Protein AF-A0A925NQH6-F1 (afdb_monomer_lite)

Secondary structure (DSSP, 8-state):
-HHHHHHT-HHHHHHHHHH-------SSPPPEEEEE-STT-EEEEEPPPP-EEEEE-TTS-EEEEEES---HHHHHHHHHHHHHHHHHGGGSS-HHHHHHHHHHHHHHHHHHHSSPPEE---TTTTT--S---HHHHEE---STT-TT-S--TT--SS--TT-HHHHHT-HHHHHHHHHIIIIIHHHHHHHHHH-TT--HHHHHHHIIIIISS--TT-TTTT-HHHHHTT-TTGGGS-GGGS-S-------

Sequence (251 aa):
MARTVLFSDEAVAKAINEKFEPVWVSVRPVPTVTIDFGNGKKITRTLHGNVASYVLNADGSIIDILPGLYEPQQYISRLDQLWWVHHYKPMTRDPVAFLADYHQKQMVAIKTSGTSLEVRPNADLTKALIEINTKSILKASSAISKVTKARMEGSLEHPDFNEPKALASWRRVHEDTDINENQRRAQVHEMLAVRPNAHPEDVTKKLYREVLHADIDDPYMGLGPTLFDDYPFREDVPAELRTSHAVSNSH

Radius of gyration: 21.24 Å; chains: 1; bounding box: 49×48×64 Å

pLDDT: mean 79.95, std 18.16, range [34.09, 98.19]

Structure (mmCIF, N/CA/C/O backbone):
data_AF-A0A925NQH6-F1
#
_entry.id   AF-A0A925NQH6-F1
#
loop_
_atom_site.group_PDB
_atom_site.id
_atom_site.type_symbol
_atom_site.label_atom_id
_atom_site.label_alt_id
_atom_site.label_comp_id
_atom_site.label_asym_id
_atom_site.label_entity_id
_atom_site.label_seq_id
_atom_site.pdbx_PDB_ins_code
_atom_site.Cartn_x
_atom_site.Cartn_y
_atom_site.Cartn_z
_atom_site.occupancy
_atom_site.B_iso_or_equiv
_atom_site.auth_seq_id
_atom_site.auth_comp_id
_atom_site.auth_asym_id
_atom_site.auth_atom_id
_atom_site.pdbx_PDB_model_num
ATOM 1 N N . MET A 1 1 ? -13.125 6.132 10.908 1.00 46.78 1 MET A N 1
ATOM 2 C CA . MET A 1 1 ? -12.978 7.588 10.718 1.00 46.78 1 MET A CA 1
ATOM 3 C C . MET A 1 1 ? -11.720 7.969 9.942 1.00 46.78 1 MET A C 1
ATOM 5 O O . MET A 1 1 ? -11.857 8.725 9.004 1.00 46.78 1 MET A O 1
ATOM 9 N N . ALA A 1 2 ? -10.529 7.414 10.195 1.00 47.59 2 ALA A N 1
ATOM 10 C CA . ALA A 1 2 ? -9.320 7.836 9.462 1.00 47.59 2 ALA A CA 1
ATOM 11 C C . ALA A 1 2 ? -9.296 7.501 7.940 1.00 47.59 2 ALA A C 1
ATOM 13 O O . ALA A 1 2 ? -8.779 8.284 7.153 1.00 47.59 2 ALA A O 1
ATOM 14 N N . ARG A 1 3 ? -9.980 6.432 7.485 1.00 55.41 3 ARG A N 1
ATOM 15 C CA . ARG A 1 3 ? -10.290 6.209 6.047 1.00 55.41 3 ARG A CA 1
ATOM 16 C C . ARG A 1 3 ? -11.099 7.365 5.441 1.00 55.41 3 ARG A C 1
ATOM 18 O O . ARG A 1 3 ? -10.842 7.781 4.322 1.00 55.41 3 ARG A O 1
ATOM 25 N N . THR A 1 4 ? -12.051 7.901 6.202 1.00 55.53 4 THR A N 1
ATOM 26 C CA . THR A 1 4 ? -12.856 9.062 5.807 1.00 55.53 4 THR A CA 1
ATOM 27 C C . THR A 1 4 ? -11.992 10.313 5.680 1.00 55.53 4 THR A C 1
ATOM 29 O O . THR A 1 4 ? -12.363 11.209 4.954 1.00 55.53 4 THR A O 1
ATOM 32 N N . VAL A 1 5 ? -10.834 10.393 6.331 1.00 64.38 5 VAL A N 1
ATOM 33 C CA . VAL A 1 5 ? -9.990 11.596 6.306 1.00 64.38 5 VAL A CA 1
ATOM 34 C C . VAL A 1 5 ? -9.172 11.643 5.030 1.00 64.38 5 VAL A C 1
ATOM 36 O O . VAL A 1 5 ? -9.285 12.602 4.279 1.00 64.38 5 VAL A O 1
ATOM 39 N N . LEU A 1 6 ? -8.420 10.574 4.744 1.00 78.81 6 LEU A N 1
ATOM 40 C CA . LEU A 1 6 ? -7.597 10.511 3.538 1.00 78.81 6 LEU A CA 1
ATOM 41 C C . LEU A 1 6 ? -8.454 10.579 2.268 1.00 78.81 6 LEU A C 1
ATOM 43 O O . LEU A 1 6 ? -8.162 11.356 1.369 1.00 78.81 6 LEU A O 1
ATOM 47 N N . PHE A 1 7 ? -9.529 9.789 2.199 1.00 80.06 7 PHE A N 1
ATOM 48 C CA . PHE A 1 7 ? -10.348 9.706 0.986 1.00 80.06 7 PHE A CA 1
ATOM 49 C C . PHE A 1 7 ? -11.421 10.801 0.872 1.00 80.06 7 PHE A C 1
ATOM 51 O O . PHE A 1 7 ? -12.044 10.895 -0.181 1.00 80.06 7 PHE A O 1
ATOM 58 N N . SER A 1 8 ? -11.633 11.629 1.907 1.00 79.62 8 SER A N 1
ATOM 59 C CA . SER A 1 8 ? -12.456 12.851 1.779 1.00 79.62 8 SER A CA 1
ATOM 60 C C . SER A 1 8 ? -11.620 14.115 1.576 1.00 79.62 8 SER A C 1
ATOM 62 O O . SER A 1 8 ? -12.190 15.200 1.488 1.00 79.62 8 SER A O 1
ATOM 64 N N . ASP A 1 9 ? -10.290 14.008 1.513 1.00 86.12 9 ASP A N 1
ATOM 65 C CA . ASP A 1 9 ? -9.444 15.124 1.103 1.00 86.12 9 ASP A CA 1
ATOM 66 C C . ASP A 1 9 ? -9.683 15.426 -0.387 1.00 86.12 9 ASP A C 1
ATOM 68 O O . ASP A 1 9 ? -9.571 14.546 -1.244 1.00 86.12 9 ASP A O 1
ATOM 72 N N . GLU A 1 10 ? -10.037 16.674 -0.702 1.00 88.31 10 GLU A N 1
ATOM 73 C CA . GLU A 1 10 ? -10.387 17.088 -2.066 1.00 88.31 10 GLU A CA 1
ATOM 74 C C . GLU A 1 10 ? -9.222 16.926 -3.049 1.00 88.31 10 GLU A C 1
ATOM 76 O O . GLU A 1 10 ? -9.444 16.576 -4.210 1.00 88.31 10 GLU A O 1
ATOM 81 N N . ALA A 1 11 ? -7.980 17.150 -2.607 1.00 89.88 11 ALA A N 1
ATOM 82 C CA . ALA A 1 11 ? -6.809 16.993 -3.460 1.00 89.88 11 ALA A CA 1
ATOM 83 C C . ALA A 1 11 ? -6.541 15.512 -3.749 1.00 89.88 11 ALA A C 1
ATOM 85 O O . ALA A 1 11 ? -6.225 15.162 -4.887 1.00 89.88 11 ALA A O 1
ATOM 86 N N . VAL A 1 12 ? -6.729 14.639 -2.755 1.00 91.44 12 VAL A N 1
ATOM 87 C CA . VAL A 1 12 ? -6.628 13.182 -2.935 1.00 91.44 12 VAL A CA 1
ATOM 88 C C . VAL A 1 12 ? -7.719 12.682 -3.874 1.00 91.44 12 VAL A C 1
ATOM 90 O O . VAL A 1 12 ? -7.418 11.981 -4.838 1.00 91.44 12 VAL A O 1
ATOM 93 N N . ALA A 1 13 ? -8.974 13.073 -3.641 1.00 91.12 13 ALA A N 1
ATOM 94 C CA . ALA A 1 13 ? -10.096 12.685 -4.489 1.00 91.12 13 ALA A CA 1
ATOM 95 C C . ALA A 1 13 ? -9.888 13.147 -5.938 1.00 91.12 13 ALA A C 1
ATOM 97 O O . ALA A 1 13 ? -10.085 12.369 -6.871 1.00 91.12 13 ALA A O 1
ATOM 98 N N . LYS A 1 14 ? -9.429 14.389 -6.138 1.00 93.19 14 LYS A N 1
ATOM 99 C CA . LYS A 1 14 ? -9.085 14.916 -7.461 1.00 93.19 14 LYS A CA 1
ATOM 100 C C . LYS A 1 14 ? -7.974 14.098 -8.126 1.00 93.19 14 LYS A C 1
ATOM 102 O O . LYS A 1 14 ? -8.157 13.661 -9.256 1.00 93.19 14 LYS A O 1
ATOM 107 N N . ALA A 1 15 ? -6.866 13.847 -7.427 1.00 93.31 15 ALA A N 1
ATOM 108 C CA . ALA A 1 15 ? -5.736 13.092 -7.972 1.00 93.31 15 ALA A CA 1
ATOM 109 C C . ALA A 1 15 ? -6.122 11.656 -8.371 1.00 93.31 15 ALA A C 1
ATOM 111 O O . ALA A 1 15 ? -5.682 11.167 -9.411 1.00 93.31 15 ALA A O 1
ATOM 112 N N . ILE A 1 16 ? -6.966 10.996 -7.570 1.00 94.31 16 ILE A N 1
ATOM 113 C CA . ILE A 1 16 ? -7.512 9.674 -7.893 1.00 94.31 16 ILE A CA 1
ATOM 114 C C . ILE A 1 16 ? -8.381 9.759 -9.152 1.00 94.31 16 ILE A C 1
ATOM 116 O O . ILE A 1 16 ? -8.108 9.051 -10.113 1.00 94.31 16 ILE A O 1
ATOM 120 N N . ASN A 1 17 ? -9.377 10.651 -9.177 1.00 93.50 17 ASN A N 1
ATOM 121 C CA . ASN A 1 17 ? -10.337 10.753 -10.282 1.00 93.50 17 ASN A CA 1
ATOM 122 C C . ASN A 1 17 ? -9.700 11.160 -11.622 1.00 93.50 17 ASN A C 1
ATOM 124 O O . ASN A 1 17 ? -10.249 10.856 -12.676 1.00 93.50 17 ASN A O 1
ATOM 128 N N . GLU A 1 18 ? -8.561 11.855 -11.605 1.00 95.12 18 GLU A N 1
ATOM 129 C CA . GLU A 1 18 ? -7.845 12.245 -12.825 1.00 95.12 18 GLU A CA 1
ATOM 130 C C . GLU A 1 18 ? -7.064 11.091 -13.474 1.00 95.12 18 GLU A C 1
ATOM 132 O O . GLU A 1 18 ? -6.795 11.143 -14.675 1.00 95.12 18 GLU A O 1
ATOM 137 N N . LYS A 1 19 ? -6.648 10.079 -12.700 1.00 94.06 19 LYS A N 1
ATOM 138 C CA . LYS A 1 19 ? -5.633 9.096 -13.132 1.00 94.06 19 LYS A CA 1
ATOM 139 C C . LYS A 1 19 ? -6.018 7.635 -12.916 1.00 94.06 19 LYS A C 1
ATOM 141 O O . LYS A 1 19 ? -5.348 6.761 -13.465 1.00 94.06 19 LYS A O 1
ATOM 146 N N . PHE A 1 20 ? -7.039 7.366 -12.109 1.00 95.81 20 PHE A N 1
ATOM 147 C CA . PHE A 1 20 ? -7.400 6.030 -11.648 1.00 95.81 20 PHE A CA 1
ATOM 148 C C . PHE A 1 20 ? -8.916 5.832 -11.649 1.00 95.81 20 PHE A C 1
ATOM 150 O O . PHE A 1 20 ? -9.688 6.780 -11.516 1.00 95.81 20 PHE A O 1
ATOM 157 N N . GLU A 1 21 ? -9.332 4.570 -11.720 1.00 94.88 21 GLU A N 1
ATOM 158 C CA . GLU A 1 21 ? -10.716 4.150 -11.503 1.00 94.88 21 GLU A CA 1
ATOM 159 C C . GLU A 1 21 ? -10.853 3.612 -10.068 1.00 94.88 21 GLU A C 1
ATOM 161 O O . GLU A 1 21 ? -10.411 2.495 -9.782 1.00 94.88 21 GLU A O 1
ATOM 166 N N . PRO A 1 22 ? -11.394 4.396 -9.116 1.00 92.88 22 PRO A N 1
ATOM 167 C CA . PRO A 1 22 ? -11.458 3.971 -7.725 1.00 92.88 22 PRO A CA 1
ATOM 168 C C . PRO A 1 22 ? -12.505 2.876 -7.513 1.00 92.88 22 PRO A C 1
ATOM 170 O O . PRO A 1 22 ? -13.679 3.038 -7.843 1.00 92.88 22 PRO A O 1
ATOM 173 N N . VAL A 1 23 ? -12.093 1.791 -6.857 1.00 91.94 23 VAL A N 1
ATOM 174 C CA . VAL A 1 23 ? -12.977 0.704 -6.420 1.00 91.94 23 VAL A CA 1
ATOM 175 C C . VAL A 1 23 ? -12.748 0.430 -4.940 1.00 91.94 23 VAL A C 1
ATOM 177 O O . VAL A 1 23 ? -11.614 0.396 -4.461 1.00 91.94 23 VAL A O 1
ATOM 180 N N . TRP A 1 24 ? -13.838 0.216 -4.206 1.00 89.69 24 TRP A N 1
ATOM 181 C CA . TRP A 1 24 ? -13.789 -0.142 -2.795 1.00 89.69 24 TRP A CA 1
ATOM 182 C C . TRP A 1 24 ? -14.199 -1.592 -2.574 1.00 89.69 24 TRP A C 1
ATOM 184 O O . TRP A 1 24 ? -15.268 -2.015 -3.010 1.00 89.69 24 TRP A O 1
ATOM 194 N N . VAL A 1 25 ? -13.380 -2.332 -1.825 1.00 90.25 25 VAL A N 1
ATOM 195 C CA . VAL A 1 25 ? -13.650 -3.725 -1.457 1.00 90.25 25 VAL A CA 1
ATOM 196 C C . VAL A 1 25 ? -13.469 -3.905 0.048 1.00 90.25 25 VAL A C 1
ATOM 198 O O . VAL A 1 25 ? -12.455 -3.506 0.623 1.00 90.25 25 VAL A O 1
ATOM 201 N N . SER A 1 26 ? -14.454 -4.526 0.702 1.00 89.06 26 SER A N 1
ATOM 202 C CA . SER A 1 26 ? -14.315 -4.983 2.088 1.00 89.06 26 SER A CA 1
ATOM 203 C C . SER A 1 26 ? -13.818 -6.424 2.096 1.00 89.06 26 SER A C 1
ATOM 205 O O . SER A 1 26 ? -14.509 -7.312 1.612 1.00 89.06 26 SER A O 1
ATOM 207 N N . VAL A 1 27 ? -12.636 -6.664 2.667 1.00 88.56 27 VAL A N 1
ATOM 208 C CA . VAL A 1 27 ? -12.011 -8.004 2.707 1.00 88.56 27 VAL A CA 1
ATOM 209 C C . VAL A 1 27 ? -12.519 -8.888 3.853 1.00 88.56 27 VAL A C 1
ATOM 211 O O . VAL A 1 27 ? -12.283 -10.089 3.861 1.00 88.56 27 VAL A O 1
ATOM 214 N N . ARG A 1 28 ? -13.228 -8.299 4.823 1.00 84.62 28 ARG A N 1
ATOM 215 C CA . ARG A 1 28 ? -13.970 -8.983 5.893 1.00 84.62 28 ARG A CA 1
ATOM 216 C C . ARG A 1 28 ? -15.106 -8.090 6.408 1.00 84.62 28 ARG A C 1
ATOM 218 O O . ARG A 1 28 ? -15.064 -6.878 6.165 1.00 84.62 28 ARG A O 1
ATOM 225 N N . PRO A 1 29 ? -16.102 -8.634 7.128 1.00 82.75 29 PRO A N 1
ATOM 226 C CA . PRO A 1 29 ? -17.063 -7.826 7.871 1.00 82.75 29 PRO A CA 1
ATOM 227 C C . PRO A 1 29 ? -16.363 -6.910 8.881 1.00 82.75 29 PRO A C 1
ATOM 229 O O . PRO A 1 29 ? -15.375 -7.301 9.514 1.00 82.75 29 PRO A O 1
ATOM 232 N N . VAL A 1 30 ? -16.873 -5.685 9.034 1.00 78.38 30 VAL A N 1
ATOM 233 C CA . VAL A 1 30 ? -16.314 -4.714 9.981 1.00 78.38 30 VAL A CA 1
ATOM 234 C C . VAL A 1 30 ? -16.622 -5.176 11.406 1.00 78.38 30 VAL A C 1
ATOM 236 O O . VAL A 1 30 ? -17.792 -5.357 11.743 1.00 78.38 30 VAL A O 1
ATOM 239 N N . PRO A 1 31 ? -15.604 -5.350 12.257 1.00 75.81 31 PRO A N 1
ATOM 240 C CA . PRO A 1 31 ? -15.825 -5.804 13.614 1.00 75.81 31 PRO A CA 1
ATOM 241 C C . PRO A 1 31 ? -16.482 -4.724 14.473 1.00 75.81 31 PRO A C 1
ATOM 243 O O . PRO A 1 31 ? -16.132 -3.542 14.409 1.00 75.81 31 PRO A O 1
ATOM 246 N N . THR A 1 32 ? -17.419 -5.147 15.315 1.00 82.00 32 THR A N 1
ATOM 247 C CA . THR A 1 32 ? -18.141 -4.290 16.257 1.00 82.00 32 THR A CA 1
ATOM 248 C C . THR A 1 32 ? -17.826 -4.703 17.686 1.00 82.00 32 THR A C 1
ATOM 250 O O . THR A 1 32 ? -18.042 -5.853 18.057 1.00 82.00 32 THR A O 1
ATOM 253 N N . VAL A 1 33 ? -17.366 -3.758 18.500 1.00 80.88 33 VAL A N 1
ATOM 254 C CA . VAL A 1 33 ? -17.232 -3.920 19.947 1.00 80.88 33 VAL A CA 1
ATOM 255 C C . VAL A 1 33 ? -18.458 -3.332 20.618 1.00 80.88 33 VAL A C 1
ATOM 257 O O . VAL A 1 33 ? -18.815 -2.175 20.389 1.00 80.88 33 VAL A O 1
ATOM 260 N N . THR A 1 34 ? -19.085 -4.141 21.464 1.00 86.06 34 THR A N 1
ATOM 261 C CA . THR A 1 34 ? -20.163 -3.705 22.345 1.00 86.06 34 THR A CA 1
ATOM 262 C C . THR A 1 34 ? -19.693 -3.834 23.783 1.00 86.06 34 THR A C 1
ATOM 264 O O . THR A 1 34 ? -19.337 -4.925 24.214 1.00 86.06 34 THR A O 1
ATOM 267 N N . ILE A 1 35 ? -19.705 -2.726 24.519 1.00 86.69 35 ILE A N 1
ATOM 268 C CA . ILE A 1 35 ? -19.505 -2.712 25.967 1.00 86.69 35 ILE A CA 1
ATOM 269 C C . ILE A 1 35 ? -20.889 -2.603 26.605 1.00 86.69 35 ILE A C 1
ATOM 271 O O . ILE A 1 35 ? -21.600 -1.620 26.382 1.00 86.69 35 ILE A O 1
ATOM 275 N N . ASP A 1 36 ? -21.277 -3.623 27.366 1.00 90.12 36 ASP A N 1
ATOM 276 C CA . ASP A 1 36 ? -22.494 -3.628 28.178 1.00 90.12 36 ASP A CA 1
ATOM 277 C C . ASP A 1 36 ? -22.136 -3.238 29.618 1.00 90.12 36 ASP A C 1
ATOM 279 O O . ASP A 1 36 ? -21.323 -3.897 30.262 1.00 90.12 36 ASP A O 1
ATOM 283 N N . PHE A 1 37 ? -22.721 -2.148 30.112 1.00 90.56 37 PHE A N 1
ATOM 284 C CA . PHE A 1 37 ? -22.518 -1.650 31.476 1.00 90.56 37 PHE A CA 1
ATOM 285 C C . PHE A 1 37 ? -23.560 -2.206 32.463 1.00 90.56 37 PHE A C 1
ATOM 287 O O . PHE A 1 37 ? -23.610 -1.776 33.617 1.00 90.56 37 PHE A O 1
ATOM 294 N N . GLY A 1 38 ? -24.429 -3.117 32.016 1.00 86.25 38 GLY A N 1
ATOM 295 C CA . GLY A 1 38 ? -25.610 -3.551 32.749 1.00 86.25 38 GLY A CA 1
ATOM 296 C C . GLY A 1 38 ? -26.749 -2.527 32.685 1.00 86.25 38 GLY A C 1
ATOM 297 O O . GLY A 1 38 ? -26.624 -1.430 32.133 1.00 86.25 38 GLY A O 1
ATOM 298 N N . ASN A 1 39 ? -27.907 -2.886 33.250 1.00 87.38 39 ASN A N 1
ATOM 299 C CA . ASN A 1 39 ? -29.092 -2.015 33.337 1.00 87.38 39 ASN A CA 1
ATOM 300 C C . ASN A 1 39 ? -29.566 -1.448 31.980 1.00 87.38 39 ASN A C 1
ATOM 302 O O . ASN A 1 39 ? -30.060 -0.324 31.903 1.00 87.38 39 ASN A O 1
ATOM 306 N N . GLY A 1 40 ? -29.370 -2.203 30.894 1.00 90.75 40 GLY A N 1
ATOM 307 C CA . GLY A 1 40 ? -29.743 -1.797 29.536 1.00 90.75 40 GLY A CA 1
ATOM 308 C C . GLY A 1 40 ? -28.818 -0.758 28.888 1.00 90.75 40 GLY A C 1
ATOM 309 O O . GLY A 1 40 ? -29.081 -0.345 27.760 1.00 90.75 40 GLY A O 1
ATOM 310 N N . LYS A 1 41 ? -27.730 -0.338 29.550 1.00 88.00 41 LYS A N 1
ATOM 311 C CA . LYS A 1 41 ? -26.766 0.619 28.992 1.00 88.00 41 LYS A CA 1
ATOM 312 C C . LYS A 1 41 ? -25.706 -0.106 28.174 1.00 88.00 41 LYS A C 1
ATOM 314 O O . LYS A 1 41 ? -24.840 -0.779 28.722 1.00 88.00 41 LYS A O 1
ATOM 319 N N . LYS A 1 42 ? -25.736 0.094 26.858 1.00 93.19 42 LYS A N 1
ATOM 320 C CA . LYS A 1 42 ? -24.764 -0.473 25.918 1.00 93.19 42 LYS A CA 1
ATOM 321 C C . LYS A 1 42 ? -24.111 0.625 25.094 1.00 93.19 42 LYS A C 1
ATOM 323 O O . LYS A 1 42 ? -24.789 1.531 24.618 1.00 93.19 42 LYS A O 1
ATOM 328 N N . ILE A 1 43 ? -22.804 0.512 24.882 1.00 87.69 43 ILE A N 1
ATOM 329 C CA . ILE A 1 43 ? -22.066 1.312 23.902 1.00 87.69 43 ILE A CA 1
ATOM 330 C C . ILE A 1 43 ? -21.588 0.370 22.812 1.00 87.69 43 ILE A C 1
ATOM 332 O O . ILE A 1 43 ? -20.848 -0.566 23.088 1.00 87.69 43 ILE A O 1
ATOM 336 N N . THR A 1 44 ? -21.997 0.628 21.572 1.00 83.81 44 THR A N 1
ATOM 337 C CA . THR A 1 44 ? -21.538 -0.123 20.397 1.00 83.81 44 THR A CA 1
ATOM 338 C C . THR A 1 44 ? -20.667 0.776 19.531 1.00 83.81 44 THR A C 1
ATOM 340 O O . THR A 1 44 ? -21.061 1.894 19.192 1.00 83.81 44 THR A O 1
ATOM 343 N N . ARG A 1 45 ? -19.474 0.304 19.169 1.00 74.06 45 ARG A N 1
ATOM 344 C CA . ARG A 1 45 ? -18.547 0.990 18.262 1.00 74.06 45 ARG A CA 1
ATOM 345 C C . ARG A 1 45 ? -17.915 -0.004 17.298 1.00 74.06 45 ARG A C 1
ATOM 347 O O . ARG A 1 45 ? -17.609 -1.131 17.662 1.00 74.06 45 ARG A O 1
ATOM 354 N N . THR A 1 46 ? -17.680 0.422 16.065 1.00 73.12 46 THR A N 1
ATOM 355 C CA . THR A 1 46 ? -16.862 -0.337 15.114 1.00 73.12 46 THR A CA 1
ATOM 356 C C . THR A 1 46 ? -15.390 -0.208 15.484 1.00 73.12 46 THR A C 1
ATOM 358 O O . THR A 1 46 ? -14.921 0.907 15.733 1.00 73.12 46 THR A O 1
ATOM 361 N N . LEU A 1 47 ? -14.650 -1.313 15.460 1.00 69.62 47 LEU A N 1
ATOM 362 C CA . LEU A 1 47 ? -13.195 -1.255 15.505 1.00 69.62 47 LEU A CA 1
ATOM 363 C C . LEU A 1 47 ? -12.671 -0.722 14.171 1.00 69.62 47 LEU A C 1
ATOM 365 O O . LEU A 1 47 ? -13.178 -1.048 13.096 1.00 69.62 47 LEU A O 1
ATOM 369 N N . HIS A 1 48 ? -11.679 0.159 14.247 1.00 63.38 48 HIS A N 1
ATOM 370 C CA . HIS A 1 48 ? -11.065 0.740 13.063 1.00 63.38 48 HIS A CA 1
ATOM 371 C C . HIS A 1 48 ? -10.283 -0.338 12.306 1.00 63.38 48 HIS A C 1
ATOM 373 O O . HIS A 1 48 ? -9.467 -1.035 12.895 1.00 63.38 48 HIS A O 1
ATOM 379 N N . GLY A 1 49 ? -10.550 -0.475 11.005 1.00 66.31 49 GLY A N 1
ATOM 380 C CA . GLY A 1 49 ? -9.878 -1.449 10.147 1.00 66.31 49 GLY A CA 1
ATOM 381 C C . GLY A 1 49 ? -8.693 -0.853 9.388 1.00 66.31 49 GLY A C 1
ATOM 382 O O . GLY A 1 49 ? -8.772 0.273 8.890 1.00 66.31 49 GLY A O 1
ATOM 383 N N . ASN A 1 50 ? -7.635 -1.647 9.231 1.00 81.69 50 ASN A N 1
ATOM 384 C CA . ASN A 1 50 ? -6.501 -1.335 8.360 1.00 81.69 50 ASN A CA 1
ATOM 385 C C . ASN A 1 50 ? -6.932 -1.281 6.897 1.00 81.69 50 ASN A C 1
ATOM 387 O O . ASN A 1 50 ? -7.795 -2.048 6.468 1.00 81.69 50 ASN A O 1
ATOM 391 N N . VAL A 1 51 ? -6.347 -0.377 6.120 1.00 89.31 51 VAL A N 1
ATOM 392 C CA . VAL A 1 51 ? -6.574 -0.255 4.675 1.00 89.31 51 VAL A CA 1
ATOM 393 C C . VAL A 1 51 ? -5.297 -0.603 3.921 1.00 89.31 51 VAL A C 1
ATOM 395 O O . VAL A 1 51 ? -4.204 -0.476 4.463 1.00 89.31 51 VAL A O 1
ATOM 398 N N . ALA A 1 52 ? -5.450 -1.059 2.688 1.00 94.06 52 ALA A N 1
ATOM 399 C CA . ALA A 1 52 ? -4.377 -1.131 1.715 1.00 94.06 52 ALA A CA 1
ATOM 400 C C . ALA A 1 52 ? -4.942 -0.671 0.374 1.00 94.06 52 ALA A C 1
ATOM 402 O O . ALA A 1 52 ? -5.996 -1.157 -0.043 1.00 94.06 52 ALA A O 1
ATOM 403 N N . SER A 1 53 ? -4.258 0.260 -0.281 1.00 95.81 53 SER A N 1
ATOM 404 C CA . SER A 1 53 ? -4.614 0.695 -1.629 1.00 95.81 53 SER A CA 1
ATOM 405 C C . SER A 1 53 ? -3.805 -0.108 -2.633 1.00 95.81 53 SER A C 1
ATOM 407 O O . SER A 1 53 ? -2.578 -0.024 -2.660 1.00 95.81 53 SER A O 1
ATOM 409 N N . TYR A 1 54 ? -4.495 -0.893 -3.451 1.00 97.69 54 TYR A N 1
ATOM 410 C CA . TYR A 1 54 ? -3.894 -1.638 -4.549 1.00 97.69 54 TYR A CA 1
ATOM 411 C C . TYR A 1 54 ? -3.942 -0.776 -5.805 1.00 97.69 54 TYR A C 1
ATOM 413 O O . TYR A 1 54 ? -4.996 -0.231 -6.132 1.00 97.69 54 TYR A O 1
ATOM 421 N N . VAL A 1 55 ? -2.823 -0.677 -6.519 1.00 97.69 55 VAL A N 1
ATOM 422 C CA . VAL A 1 55 ? -2.805 -0.129 -7.877 1.00 97.69 55 VAL A CA 1
ATOM 423 C C . VAL A 1 55 ? -2.663 -1.294 -8.840 1.00 97.69 55 VAL A C 1
ATOM 425 O O . VAL A 1 55 ? -1.693 -2.048 -8.763 1.00 97.69 55 VAL A O 1
ATOM 428 N N . LEU A 1 56 ? -3.653 -1.456 -9.715 1.00 97.38 56 LEU A N 1
ATOM 429 C CA . LEU A 1 56 ? -3.781 -2.599 -10.613 1.00 97.38 56 LEU A CA 1
ATOM 430 C C . LEU A 1 56 ? -3.636 -2.163 -12.075 1.00 97.38 56 LEU A C 1
ATOM 432 O O . LEU A 1 56 ? -3.949 -1.028 -12.432 1.00 97.38 56 LEU A O 1
ATOM 436 N N . ASN A 1 57 ? -3.186 -3.081 -12.925 1.00 95.12 57 ASN A N 1
ATOM 437 C CA . ASN A 1 57 ? -3.354 -2.981 -14.371 1.00 95.12 57 ASN A CA 1
ATOM 438 C C . ASN A 1 57 ? -4.792 -3.363 -14.767 1.00 95.12 57 ASN A C 1
ATOM 440 O O . ASN A 1 57 ? -5.536 -3.949 -13.981 1.00 95.12 57 ASN A O 1
ATOM 444 N N . ALA A 1 58 ? -5.160 -3.096 -16.023 1.00 93.62 58 ALA A N 1
ATOM 445 C CA . ALA A 1 58 ? -6.477 -3.438 -16.570 1.00 93.62 58 ALA A CA 1
ATOM 446 C C . ALA A 1 58 ? -6.797 -4.949 -16.550 1.00 93.62 58 ALA A C 1
ATOM 448 O O . ALA A 1 58 ? -7.962 -5.328 -16.570 1.00 93.62 58 ALA A O 1
ATOM 449 N N . ASP A 1 59 ? -5.778 -5.812 -16.500 1.00 93.81 59 ASP A N 1
ATOM 450 C CA . ASP A 1 59 ? -5.932 -7.266 -16.361 1.00 93.81 59 ASP A CA 1
ATOM 451 C C . ASP A 1 59 ? -6.093 -7.726 -14.899 1.00 93.81 59 ASP A C 1
ATOM 453 O O . ASP A 1 59 ? -6.274 -8.913 -14.647 1.00 93.81 59 ASP A O 1
ATOM 457 N N . GLY A 1 60 ? -6.038 -6.803 -13.934 1.00 95.44 60 GLY A N 1
ATOM 458 C CA . GLY A 1 60 ? -6.118 -7.082 -12.502 1.00 95.44 60 GLY A CA 1
ATOM 459 C C . GLY A 1 60 ? -4.779 -7.414 -11.835 1.00 95.44 60 GLY A C 1
ATOM 460 O O . GLY A 1 60 ? -4.760 -7.601 -10.618 1.00 95.44 60 GLY A O 1
ATOM 461 N N . SER A 1 61 ? -3.670 -7.470 -12.582 1.00 96.69 61 SER A N 1
ATOM 462 C CA . SER A 1 61 ? -2.337 -7.682 -12.005 1.00 96.69 61 SER A CA 1
ATOM 463 C C . SER A 1 61 ? -1.885 -6.465 -11.196 1.00 96.69 61 SER A C 1
ATOM 465 O O . SER A 1 61 ? -2.133 -5.314 -11.565 1.00 96.69 61 SER A O 1
ATOM 467 N N . ILE A 1 62 ? -1.204 -6.707 -10.082 1.00 98.19 62 ILE A N 1
ATOM 468 C CA . ILE A 1 62 ? -0.752 -5.664 -9.162 1.00 98.19 62 ILE A CA 1
ATOM 469 C C . ILE A 1 62 ? 0.469 -4.943 -9.739 1.00 98.19 62 ILE A C 1
ATOM 471 O O . ILE A 1 62 ? 1.464 -5.564 -10.103 1.00 98.19 62 ILE A O 1
ATOM 475 N N . ILE A 1 63 ? 0.403 -3.611 -9.771 1.00 97.38 63 ILE A N 1
ATOM 476 C CA . ILE A 1 63 ? 1.556 -2.735 -10.012 1.00 97.38 63 ILE A CA 1
ATOM 477 C C . ILE A 1 63 ? 2.289 -2.477 -8.700 1.00 97.38 63 ILE A C 1
ATOM 479 O O . ILE A 1 63 ? 3.510 -2.567 -8.655 1.00 97.38 63 ILE A O 1
ATOM 483 N N . ASP A 1 64 ? 1.555 -2.114 -7.645 1.00 98.00 64 ASP A N 1
ATOM 484 C CA . ASP A 1 64 ? 2.093 -1.905 -6.300 1.00 98.00 64 ASP A CA 1
ATOM 485 C C . ASP A 1 64 ? 0.963 -1.822 -5.257 1.00 98.00 64 ASP A C 1
ATOM 487 O O . ASP A 1 64 ? -0.218 -1.716 -5.603 1.00 98.00 64 ASP A O 1
ATOM 491 N N . ILE A 1 65 ? 1.327 -1.836 -3.971 1.00 98.12 65 ILE A N 1
ATOM 492 C CA . ILE A 1 65 ? 0.407 -1.708 -2.837 1.00 98.12 65 ILE A CA 1
ATOM 493 C C . ILE A 1 65 ? 0.896 -0.599 -1.892 1.00 98.12 65 ILE A C 1
ATOM 495 O O . ILE A 1 65 ? 2.068 -0.536 -1.509 1.00 98.12 65 ILE A O 1
ATOM 499 N N . LEU A 1 66 ? -0.020 0.276 -1.478 1.00 97.25 66 LEU A N 1
ATOM 500 C CA . LEU A 1 66 ? 0.193 1.275 -0.431 1.00 97.25 66 LEU A CA 1
ATOM 501 C C . LEU A 1 66 ? -0.476 0.776 0.862 1.00 97.25 66 LEU A C 1
ATOM 503 O O . LEU A 1 66 ? -1.707 0.802 0.952 1.00 97.25 66 LEU A O 1
ATOM 507 N N . PRO A 1 67 ? 0.293 0.249 1.836 1.00 95.62 67 PRO A N 1
ATOM 508 C CA . PRO A 1 67 ? -0.256 -0.272 3.083 1.00 95.62 67 PRO A CA 1
ATOM 509 C C . PRO A 1 67 ? -0.601 0.860 4.053 1.00 95.62 67 PRO A C 1
ATOM 511 O O . PRO A 1 67 ? 0.154 1.814 4.166 1.00 95.62 67 PRO A O 1
ATOM 514 N N . GLY A 1 68 ? -1.687 0.717 4.808 1.00 91.06 68 GLY A N 1
ATOM 515 C CA . GLY A 1 68 ? -2.035 1.638 5.888 1.00 91.06 68 GLY A CA 1
ATOM 516 C C . GLY A 1 68 ? -2.572 2.987 5.408 1.00 91.06 68 GLY A C 1
ATOM 517 O O . GLY A 1 68 ? -3.029 3.138 4.274 1.00 91.06 68 GLY A O 1
ATOM 518 N N . LEU A 1 69 ? -2.594 3.957 6.320 1.00 89.00 69 LEU A N 1
ATOM 519 C CA . LEU A 1 69 ? -3.027 5.320 6.048 1.00 89.00 69 LEU A CA 1
ATOM 520 C C . LEU A 1 69 ? -1.826 6.234 5.843 1.00 89.00 69 LEU A C 1
ATOM 522 O O . LEU A 1 69 ? -0.809 6.139 6.519 1.00 89.00 69 LEU A O 1
ATOM 526 N N . TYR A 1 70 ? -1.988 7.161 4.916 1.00 89.81 70 TYR A N 1
ATOM 527 C CA . TYR A 1 70 ? -0.955 8.111 4.552 1.00 89.81 70 TYR A CA 1
ATOM 528 C C . TYR A 1 70 ? -1.416 9.533 4.837 1.00 89.81 70 TYR A C 1
ATOM 530 O O . TYR A 1 70 ? -2.612 9.831 4.800 1.00 89.81 70 TYR A O 1
ATOM 538 N N . GLU A 1 71 ? -0.458 10.426 5.042 1.00 89.12 71 GLU A N 1
ATOM 539 C CA . GLU A 1 71 ? -0.665 11.855 4.866 1.00 89.12 71 GLU A CA 1
ATOM 540 C C . GLU A 1 71 ? -1.075 12.140 3.407 1.00 89.12 71 GLU A C 1
ATOM 542 O O . GLU A 1 71 ? -0.511 11.536 2.484 1.00 89.12 71 GLU A O 1
ATOM 547 N N . PRO A 1 72 ? -2.028 13.062 3.159 1.00 89.19 72 PRO A N 1
ATOM 548 C CA . PRO A 1 72 ? -2.582 13.295 1.823 1.00 89.19 72 PRO A CA 1
ATOM 549 C C . PRO A 1 72 ? -1.530 13.563 0.740 1.00 89.19 72 PRO A C 1
ATOM 551 O O . PRO A 1 72 ? -1.554 12.947 -0.324 1.00 89.19 72 PRO A O 1
ATOM 554 N N . GLN A 1 73 ? -0.563 14.444 1.011 1.00 88.69 73 GLN A N 1
ATOM 555 C CA . GLN A 1 73 ? 0.471 14.813 0.040 1.00 88.69 73 GLN A CA 1
ATOM 556 C C . GLN A 1 73 ? 1.409 13.642 -0.265 1.00 88.69 73 GLN A C 1
ATOM 558 O O . GLN A 1 73 ? 1.780 13.433 -1.422 1.00 88.69 73 GLN A O 1
ATOM 563 N N . GLN A 1 74 ? 1.759 12.854 0.755 1.00 91.25 74 GLN A N 1
ATOM 564 C CA . GLN A 1 74 ? 2.589 11.668 0.582 1.00 91.25 74 GLN A CA 1
ATOM 565 C C . GLN A 1 74 ? 1.849 10.609 -0.247 1.00 91.25 74 GLN A C 1
ATOM 567 O O . GLN A 1 74 ? 2.423 10.043 -1.176 1.00 91.25 74 GLN A O 1
ATOM 572 N N . TYR A 1 75 ? 0.554 10.407 0.013 1.00 93.81 75 TYR A N 1
ATOM 573 C CA . TYR A 1 75 ? -0.292 9.500 -0.762 1.00 93.81 75 TYR A CA 1
ATOM 574 C C . TYR A 1 75 ? -0.367 9.896 -2.245 1.00 93.81 75 TYR A C 1
ATOM 576 O O . TYR A 1 75 ? -0.139 9.059 -3.117 1.00 93.81 75 TYR A O 1
ATOM 584 N N . ILE A 1 76 ? -0.611 11.179 -2.542 1.00 94.06 76 ILE A N 1
ATOM 585 C CA . ILE A 1 76 ? -0.654 11.704 -3.919 1.00 94.06 76 ILE A CA 1
ATOM 586 C C . ILE A 1 76 ? 0.696 11.512 -4.620 1.00 94.06 76 ILE A C 1
ATOM 588 O O . ILE A 1 76 ? 0.739 11.004 -5.738 1.00 94.06 76 ILE A O 1
ATOM 592 N N . SER A 1 77 ? 1.807 11.841 -3.951 1.00 93.44 77 SER A N 1
ATOM 593 C CA . SER A 1 77 ? 3.160 11.636 -4.492 1.00 93.44 77 SER A CA 1
ATOM 594 C C . SER A 1 77 ? 3.419 10.172 -4.864 1.00 93.44 77 SER A C 1
ATOM 596 O O . SER A 1 77 ? 4.043 9.878 -5.889 1.00 93.44 77 SER A O 1
ATOM 598 N N . ARG A 1 78 ? 2.908 9.228 -4.062 1.00 95.31 78 ARG A N 1
ATOM 599 C CA . ARG A 1 78 ? 2.997 7.797 -4.370 1.00 95.31 78 ARG A CA 1
ATOM 600 C C . ARG A 1 78 ? 2.122 7.405 -5.547 1.00 95.31 78 ARG A C 1
ATOM 602 O O . ARG A 1 78 ? 2.626 6.735 -6.444 1.00 95.31 78 ARG A O 1
ATOM 609 N N . LEU A 1 79 ? 0.870 7.854 -5.597 1.00 95.62 79 LEU A N 1
ATOM 610 C CA . LEU A 1 79 ? -0.001 7.611 -6.748 1.00 95.62 79 LEU A CA 1
ATOM 611 C C . LEU A 1 79 ? 0.623 8.123 -8.054 1.00 95.62 79 LEU A C 1
ATOM 613 O O . LEU A 1 79 ? 0.620 7.407 -9.053 1.00 95.62 79 LEU A O 1
ATOM 617 N N . ASP A 1 80 ? 1.241 9.302 -8.036 1.00 94.44 80 ASP A N 1
ATOM 618 C CA . ASP A 1 80 ? 1.926 9.863 -9.202 1.00 94.44 80 ASP A CA 1
ATOM 619 C C . ASP A 1 80 ? 3.083 8.982 -9.680 1.00 94.44 80 ASP A C 1
ATOM 621 O O . ASP A 1 80 ? 3.232 8.736 -10.878 1.00 94.44 80 ASP A O 1
ATOM 625 N N . GLN A 1 81 ? 3.890 8.459 -8.757 1.00 94.00 81 GLN A N 1
ATOM 626 C CA . GLN A 1 81 ? 4.972 7.537 -9.103 1.00 94.00 81 GLN A CA 1
ATOM 627 C C . GLN A 1 81 ? 4.437 6.233 -9.697 1.00 94.00 81 GLN A C 1
ATOM 629 O O . GLN A 1 81 ? 4.980 5.752 -10.690 1.00 94.00 81 GLN A O 1
ATOM 634 N N . LEU A 1 82 ? 3.364 5.678 -9.128 1.00 95.62 82 LEU A N 1
ATOM 635 C CA . LEU A 1 82 ? 2.748 4.441 -9.616 1.00 95.62 82 LEU A CA 1
ATOM 636 C C . LEU A 1 82 ? 2.116 4.615 -10.995 1.00 95.62 82 LEU A C 1
ATOM 638 O O . LEU A 1 82 ? 2.232 3.727 -11.841 1.00 95.62 82 LEU A O 1
ATOM 642 N N . TRP A 1 83 ? 1.541 5.785 -11.259 1.00 94.44 83 TRP A N 1
ATOM 643 C CA . TRP A 1 83 ? 1.070 6.151 -12.587 1.00 94.44 83 TRP A CA 1
ATOM 644 C C . TRP A 1 83 ? 2.216 6.128 -13.612 1.00 94.44 83 TRP A C 1
ATOM 646 O O . TRP A 1 83 ? 2.061 5.560 -14.692 1.00 94.44 83 TRP A O 1
ATOM 656 N N . TRP A 1 84 ? 3.405 6.638 -13.271 1.00 93.12 84 TRP A N 1
ATOM 657 C CA . TRP A 1 84 ? 4.572 6.539 -14.157 1.00 93.12 84 TRP A CA 1
ATOM 658 C C . TRP A 1 84 ? 5.074 5.103 -14.339 1.00 93.12 84 TRP A C 1
ATOM 660 O O . TRP A 1 84 ? 5.405 4.722 -15.460 1.00 93.12 84 TRP A O 1
ATOM 670 N N . VAL A 1 85 ? 5.108 4.283 -13.281 1.00 93.94 85 VAL A N 1
ATOM 671 C CA . VAL A 1 85 ? 5.478 2.855 -13.395 1.00 93.94 85 VAL A CA 1
ATOM 672 C C . VAL A 1 85 ? 4.558 2.142 -14.384 1.00 93.94 85 VAL A C 1
ATOM 674 O O . VAL A 1 85 ? 5.050 1.423 -15.255 1.00 93.94 85 VAL A O 1
ATOM 677 N N . HIS A 1 86 ? 3.247 2.391 -14.297 1.00 94.25 86 HIS A N 1
ATOM 678 C CA . HIS A 1 86 ? 2.266 1.852 -15.237 1.00 94.25 86 HIS A CA 1
ATOM 679 C C . HIS A 1 86 ? 2.588 2.230 -16.689 1.00 94.25 86 HIS A C 1
ATOM 681 O O . HIS A 1 86 ? 2.570 1.365 -17.559 1.00 94.25 86 HIS A O 1
ATOM 687 N N . HIS A 1 87 ? 2.955 3.489 -16.948 1.00 91.88 87 HIS A N 1
ATOM 688 C CA . HIS A 1 87 ? 3.285 3.961 -18.297 1.00 91.88 87 HIS A CA 1
ATOM 689 C C . HIS A 1 87 ? 4.609 3.400 -18.825 1.00 91.88 87 HIS A C 1
ATOM 691 O O . HIS A 1 87 ? 4.731 3.144 -20.021 1.00 91.88 87 HIS A O 1
ATOM 697 N N . TYR A 1 88 ? 5.596 3.172 -17.955 1.00 89.75 88 TYR A N 1
ATOM 698 C CA . TYR A 1 88 ? 6.888 2.619 -18.361 1.00 89.75 88 TYR A CA 1
ATOM 699 C C . TYR A 1 88 ? 6.864 1.115 -18.596 1.00 89.75 88 TYR A C 1
ATOM 701 O O . TYR A 1 88 ? 7.536 0.637 -19.507 1.00 89.75 88 TYR A O 1
ATOM 709 N N . LYS A 1 89 ? 6.075 0.372 -17.816 1.00 90.88 89 LYS A N 1
ATOM 710 C CA . LYS A 1 89 ? 5.963 -1.089 -17.902 1.00 90.88 89 LYS A CA 1
ATOM 711 C C . LYS A 1 89 ? 5.780 -1.620 -19.342 1.00 90.88 89 LYS A C 1
ATOM 713 O O . LYS A 1 89 ? 6.593 -2.457 -19.745 1.00 90.88 89 LYS A O 1
ATOM 718 N N . PRO A 1 90 ? 4.798 -1.155 -20.147 1.00 89.31 90 PRO A N 1
ATOM 719 C CA . PRO A 1 90 ? 4.578 -1.655 -21.509 1.00 89.31 90 PRO A CA 1
ATOM 720 C C . PRO A 1 90 ? 5.663 -1.233 -22.509 1.00 89.31 90 PRO A C 1
ATOM 722 O O . PRO A 1 90 ? 5.729 -1.790 -23.599 1.00 89.31 90 PRO A O 1
ATOM 725 N N . MET A 1 91 ? 6.518 -0.266 -22.163 1.00 88.19 91 MET A N 1
ATOM 726 C CA . MET A 1 91 ? 7.625 0.189 -23.016 1.00 88.19 91 MET A CA 1
ATOM 727 C C . MET A 1 91 ? 8.889 -0.667 -22.853 1.00 88.19 91 MET A C 1
ATOM 729 O O . MET A 1 91 ? 9.901 -0.424 -23.513 1.00 88.19 91 MET A O 1
ATOM 733 N N . THR A 1 92 ? 8.862 -1.651 -21.955 1.00 86.94 92 THR A N 1
ATOM 734 C CA . THR A 1 92 ? 9.992 -2.544 -21.696 1.00 86.94 92 THR A CA 1
ATOM 735 C C . THR A 1 92 ? 9.844 -3.855 -22.466 1.00 86.94 92 THR A C 1
ATOM 737 O O . THR A 1 92 ? 8.737 -4.280 -22.788 1.00 86.94 92 THR A O 1
ATOM 740 N N . ARG A 1 93 ? 10.969 -4.522 -22.763 1.00 88.88 93 ARG A N 1
ATOM 741 C CA . ARG A 1 93 ? 10.961 -5.831 -23.447 1.00 88.88 93 ARG A CA 1
ATOM 742 C C . ARG A 1 93 ? 10.334 -6.940 -22.607 1.00 88.88 93 ARG A C 1
ATOM 744 O O . ARG A 1 93 ? 9.769 -7.872 -23.164 1.00 88.88 93 ARG A O 1
ATOM 751 N N . ASP A 1 94 ? 10.476 -6.836 -21.291 1.00 92.62 94 ASP A N 1
ATOM 752 C CA . ASP A 1 94 ? 9.963 -7.797 -20.325 1.00 92.62 94 ASP A CA 1
ATOM 753 C C . ASP A 1 94 ? 9.285 -7.035 -19.172 1.00 92.62 94 ASP A C 1
ATOM 755 O O . ASP A 1 94 ? 9.938 -6.676 -18.184 1.00 92.62 94 ASP A O 1
ATOM 759 N N . PRO A 1 95 ? 7.975 -6.753 -19.304 1.00 92.12 95 PRO A N 1
ATOM 760 C CA . PRO A 1 95 ? 7.195 -6.039 -18.295 1.00 92.12 95 PRO A CA 1
ATOM 761 C C . PRO A 1 95 ? 7.195 -6.701 -16.913 1.00 92.12 95 PRO A C 1
ATOM 763 O O . PRO A 1 95 ? 7.060 -6.008 -15.904 1.00 92.12 95 PRO A O 1
ATOM 766 N N . VAL A 1 96 ? 7.320 -8.030 -16.861 1.00 93.75 96 VAL A N 1
ATOM 767 C CA . VAL A 1 96 ? 7.293 -8.803 -15.614 1.00 93.75 96 VAL A CA 1
ATOM 768 C C . VAL A 1 96 ? 8.641 -8.687 -14.911 1.00 93.75 96 VAL A C 1
ATOM 770 O O . VAL A 1 96 ? 8.689 -8.339 -13.730 1.00 93.75 96 VAL A O 1
ATOM 773 N N . ALA A 1 97 ? 9.744 -8.886 -15.639 1.00 94.19 97 ALA A N 1
ATOM 774 C CA . ALA A 1 97 ? 11.081 -8.671 -15.091 1.00 94.19 97 ALA A CA 1
ATOM 775 C C . ALA A 1 97 ? 11.306 -7.206 -14.688 1.00 94.19 97 ALA A C 1
ATOM 777 O O . ALA A 1 97 ? 11.954 -6.941 -13.675 1.00 94.19 97 ALA A O 1
ATOM 778 N N . PHE A 1 98 ? 10.736 -6.252 -15.431 1.00 94.56 98 PHE A N 1
ATOM 779 C CA . PHE A 1 98 ? 10.762 -4.836 -15.070 1.00 94.56 98 PHE A CA 1
ATOM 780 C C . PHE A 1 98 ? 10.106 -4.571 -13.708 1.00 94.56 98 PHE A C 1
ATOM 782 O O . PHE A 1 98 ? 10.709 -3.888 -12.881 1.00 94.56 98 PHE A O 1
ATOM 789 N N . LEU A 1 99 ? 8.911 -5.119 -13.448 1.00 95.81 99 LEU A N 1
ATOM 790 C CA . LEU A 1 99 ? 8.250 -4.959 -12.147 1.00 95.81 99 LEU A CA 1
ATOM 791 C C . LEU A 1 99 ? 9.020 -5.654 -11.018 1.00 95.81 99 LEU A C 1
ATOM 793 O O . LEU A 1 99 ? 9.188 -5.069 -9.948 1.00 95.81 99 LEU A O 1
ATOM 797 N N . ALA A 1 100 ? 9.547 -6.858 -11.259 1.00 96.62 100 ALA A N 1
ATOM 798 C CA . ALA A 1 100 ? 10.368 -7.565 -10.274 1.00 96.62 100 ALA A CA 1
ATOM 799 C C . ALA A 1 100 ? 11.593 -6.734 -9.866 1.00 96.62 100 ALA A C 1
ATOM 801 O O . ALA A 1 100 ? 11.862 -6.534 -8.682 1.00 96.62 100 ALA A O 1
ATOM 802 N N . ASP A 1 101 ? 12.307 -6.196 -10.854 1.00 96.25 101 ASP A N 1
ATOM 803 C CA . ASP A 1 101 ? 13.490 -5.364 -10.648 1.00 96.25 101 ASP A CA 1
ATOM 804 C C . ASP A 1 101 ? 13.140 -4.000 -10.024 1.00 96.25 101 ASP A C 1
ATOM 806 O O . ASP A 1 101 ? 13.885 -3.503 -9.177 1.00 96.25 101 ASP A O 1
ATOM 810 N N . TYR A 1 102 ? 11.986 -3.415 -10.368 1.00 96.88 102 TYR A N 1
ATOM 811 C CA . TYR A 1 102 ? 11.453 -2.218 -9.711 1.00 96.88 102 TYR A CA 1
ATOM 812 C C . TYR A 1 102 ? 11.256 -2.462 -8.211 1.00 96.88 102 TYR A C 1
ATOM 814 O O . TYR A 1 102 ? 11.807 -1.726 -7.388 1.00 96.88 102 TYR A O 1
ATOM 822 N N . HIS A 1 103 ? 10.533 -3.521 -7.845 1.00 97.88 103 HIS A N 1
ATOM 823 C CA . HIS A 1 103 ? 10.272 -3.855 -6.448 1.00 97.88 103 HIS A CA 1
ATOM 824 C C . HIS A 1 103 ? 11.545 -4.236 -5.692 1.00 97.88 103 HIS A C 1
ATOM 826 O O . HIS A 1 103 ? 11.757 -3.759 -4.577 1.00 97.88 103 HIS A O 1
ATOM 832 N N . GLN A 1 104 ? 12.446 -5.004 -6.310 1.00 97.69 104 GLN A N 1
ATOM 833 C CA . GLN A 1 104 ? 13.731 -5.347 -5.706 1.00 97.69 104 GLN A CA 1
ATOM 834 C C . GLN A 1 104 ? 14.546 -4.090 -5.374 1.00 97.69 104 GLN A C 1
ATOM 836 O O . GLN A 1 104 ? 15.083 -3.965 -4.272 1.00 97.69 104 GLN A O 1
ATOM 841 N N . LYS A 1 105 ? 14.616 -3.127 -6.299 1.00 96.69 105 LYS A N 1
ATOM 842 C CA . LYS A 1 105 ? 15.338 -1.866 -6.085 1.00 96.69 105 LYS A CA 1
ATOM 843 C C . LYS A 1 105 ? 14.693 -0.995 -5.017 1.00 96.69 105 LYS A C 1
ATOM 845 O O . LYS A 1 105 ? 15.419 -0.430 -4.202 1.00 96.69 105 LYS A O 1
ATOM 850 N N . GLN A 1 106 ? 13.364 -0.914 -4.987 1.00 96.88 106 GLN A N 1
ATOM 851 C CA . GLN A 1 106 ? 12.658 -0.182 -3.938 1.00 96.88 106 GLN A CA 1
ATOM 852 C C . GLN A 1 106 ? 12.896 -0.793 -2.556 1.00 96.88 106 GLN A C 1
ATOM 854 O O . GLN A 1 106 ? 13.241 -0.079 -1.618 1.00 96.88 106 GLN A O 1
ATOM 859 N N . MET A 1 107 ? 12.783 -2.117 -2.436 1.00 96.69 107 MET A N 1
ATOM 860 C CA . MET A 1 107 ? 13.044 -2.838 -1.190 1.00 96.69 107 MET A CA 1
ATOM 861 C C . MET A 1 107 ? 14.472 -2.598 -0.688 1.00 96.69 107 MET A C 1
ATOM 863 O O . MET A 1 107 ? 14.658 -2.256 0.479 1.00 96.69 107 MET A O 1
ATOM 867 N N . VAL A 1 108 ? 15.475 -2.735 -1.564 1.00 96.00 108 VAL A N 1
ATOM 868 C CA . VAL A 1 108 ? 16.885 -2.504 -1.212 1.00 96.00 108 VAL A CA 1
ATOM 869 C C . VAL A 1 108 ? 17.114 -1.059 -0.780 1.00 96.00 108 VAL A C 1
ATOM 871 O O . VAL A 1 108 ? 17.802 -0.833 0.215 1.00 96.00 108 VAL A O 1
ATOM 874 N N . ALA A 1 109 ? 16.532 -0.085 -1.481 1.00 93.88 109 ALA A N 1
ATOM 875 C CA . ALA A 1 109 ? 16.653 1.321 -1.116 1.00 93.88 109 ALA A CA 1
ATOM 876 C C . ALA A 1 109 ? 16.042 1.595 0.265 1.00 93.88 109 ALA A C 1
ATOM 878 O O . ALA A 1 109 ? 16.732 2.108 1.138 1.00 93.88 109 ALA A O 1
ATOM 879 N N . ILE A 1 110 ? 14.813 1.144 0.527 1.00 94.12 110 ILE A N 1
ATOM 880 C CA . ILE A 1 110 ? 14.165 1.359 1.828 1.00 94.12 110 ILE A CA 1
ATOM 881 C C . ILE A 1 110 ? 14.943 0.661 2.954 1.00 94.12 110 ILE A C 1
ATOM 883 O O . ILE A 1 110 ? 15.239 1.295 3.963 1.00 94.12 110 ILE A O 1
ATOM 887 N N . LYS A 1 111 ? 15.358 -0.603 2.775 1.00 93.19 111 LYS A N 1
ATOM 888 C CA . LYS A 1 111 ? 16.132 -1.341 3.795 1.00 93.19 111 LYS A CA 1
ATOM 889 C C . LYS A 1 111 ? 17.507 -0.713 4.076 1.00 93.19 111 LYS A C 1
ATOM 891 O O . LYS A 1 111 ? 18.021 -0.867 5.178 1.00 93.19 111 LYS A O 1
ATOM 896 N N . THR A 1 112 ? 18.102 -0.020 3.102 1.00 91.31 112 THR A N 1
ATOM 897 C CA . THR A 1 112 ? 19.468 0.527 3.212 1.00 91.31 112 THR A CA 1
ATOM 898 C C . THR A 1 112 ? 19.494 1.995 3.635 1.00 91.31 112 THR A C 1
ATOM 900 O O . THR A 1 112 ? 20.293 2.381 4.483 1.00 91.31 112 THR A O 1
ATOM 903 N N . SER A 1 113 ? 18.651 2.832 3.028 1.00 88.38 113 SER A N 1
ATOM 904 C CA . SER A 1 113 ? 18.633 4.287 3.220 1.00 88.38 113 SER A CA 1
ATOM 905 C C . SER A 1 113 ? 17.368 4.801 3.903 1.00 88.38 113 SER A C 1
ATOM 907 O O . SER A 1 113 ? 17.210 6.016 4.028 1.00 88.38 113 SER A O 1
ATOM 909 N N . GLY A 1 114 ? 16.447 3.915 4.299 1.00 86.88 114 GLY A N 1
ATOM 910 C CA . GLY A 1 114 ? 15.167 4.292 4.904 1.00 86.88 114 GLY A CA 1
ATOM 911 C C . GLY A 1 114 ? 14.277 5.106 3.968 1.00 86.88 114 GLY A C 1
ATOM 912 O O . GLY A 1 114 ? 13.437 5.856 4.433 1.00 86.88 114 GLY A O 1
ATOM 913 N N . THR A 1 115 ? 14.510 5.058 2.655 1.00 87.25 115 THR A N 1
ATOM 914 C CA . THR A 1 115 ? 13.814 5.902 1.676 1.00 87.25 115 THR A CA 1
ATOM 915 C C . THR A 1 115 ? 13.647 5.164 0.354 1.00 87.25 115 THR A C 1
ATOM 917 O O . THR A 1 115 ? 14.563 4.501 -0.128 1.00 87.25 115 THR A O 1
ATOM 920 N N . SER A 1 116 ? 12.468 5.290 -0.253 1.00 88.62 116 SER A N 1
ATOM 921 C CA . SER A 1 116 ? 12.183 4.756 -1.588 1.00 88.62 116 SER A CA 1
ATOM 922 C C . SER A 1 116 ? 12.929 5.529 -2.680 1.00 88.62 116 SER A C 1
ATOM 924 O O . SER A 1 116 ? 13.129 6.741 -2.567 1.00 88.62 116 SER A O 1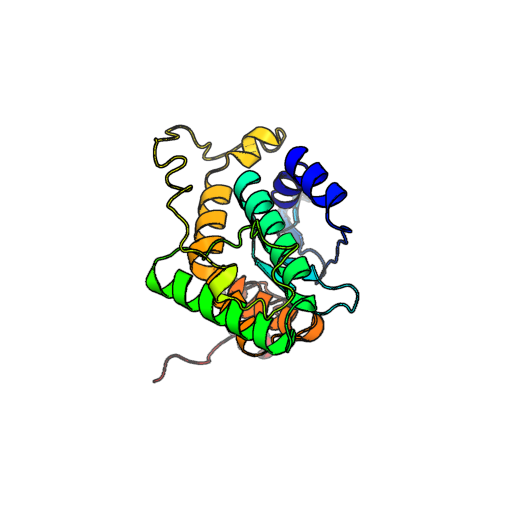
ATOM 926 N N . LEU A 1 117 ? 13.194 4.875 -3.803 1.00 90.81 117 LEU A N 1
ATOM 927 C CA . LEU A 1 117 ? 13.572 5.535 -5.048 1.00 90.81 117 LEU A CA 1
ATOM 928 C C . LEU A 1 117 ? 12.368 6.261 -5.661 1.00 90.81 117 LEU A C 1
ATOM 930 O O . LEU A 1 117 ? 11.236 5.778 -5.606 1.00 90.81 117 LEU A O 1
ATOM 934 N N . GLU A 1 118 ? 12.627 7.406 -6.286 1.00 90.31 118 GLU A N 1
ATOM 935 C CA . GLU A 1 118 ? 11.624 8.164 -7.031 1.00 90.31 118 GLU A CA 1
ATOM 936 C C . GLU A 1 118 ? 11.579 7.708 -8.486 1.00 90.31 118 GLU A C 1
ATOM 938 O O . GLU A 1 118 ? 12.617 7.587 -9.143 1.00 90.31 118 GLU A O 1
ATOM 943 N N . VAL A 1 119 ? 10.365 7.537 -9.004 1.00 87.44 119 VAL A N 1
ATOM 944 C CA . VAL A 1 119 ? 10.113 7.366 -10.437 1.00 87.44 119 VAL A CA 1
ATOM 945 C C . VAL A 1 119 ? 9.874 8.746 -11.034 1.00 87.44 119 VAL A C 1
ATOM 947 O O . VAL A 1 119 ? 8.950 9.443 -10.615 1.00 87.44 119 VAL A O 1
ATOM 950 N N . ARG A 1 120 ? 10.703 9.163 -11.995 1.00 80.69 120 ARG A N 1
ATOM 951 C CA . ARG A 1 120 ? 10.552 10.470 -12.654 1.00 80.69 120 ARG A CA 1
ATOM 952 C C . ARG A 1 120 ? 10.251 10.325 -14.143 1.00 80.69 120 ARG A C 1
ATOM 954 O O . ARG A 1 120 ? 10.799 9.418 -14.771 1.00 80.69 120 ARG A O 1
ATOM 961 N N . PRO A 1 121 ? 9.465 11.251 -14.724 1.00 75.69 121 PRO A N 1
ATOM 962 C CA . PRO A 1 121 ? 9.324 11.331 -16.166 1.00 75.69 121 PRO A CA 1
ATOM 963 C C . PRO A 1 121 ? 10.688 11.574 -16.814 1.00 75.69 121 PRO A C 1
ATOM 965 O O . PRO A 1 121 ? 11.409 12.514 -16.473 1.00 75.69 121 PRO A O 1
ATOM 968 N N . ASN A 1 122 ? 11.050 10.710 -17.752 1.00 66.44 122 ASN A N 1
ATOM 969 C CA . ASN A 1 122 ? 12.181 10.908 -18.640 1.00 66.44 122 ASN A CA 1
ATOM 970 C C . ASN A 1 122 ? 11.760 11.861 -19.774 1.00 66.44 122 ASN A C 1
ATOM 972 O O . ASN A 1 122 ? 10.764 11.614 -20.446 1.00 66.44 122 ASN A O 1
ATOM 976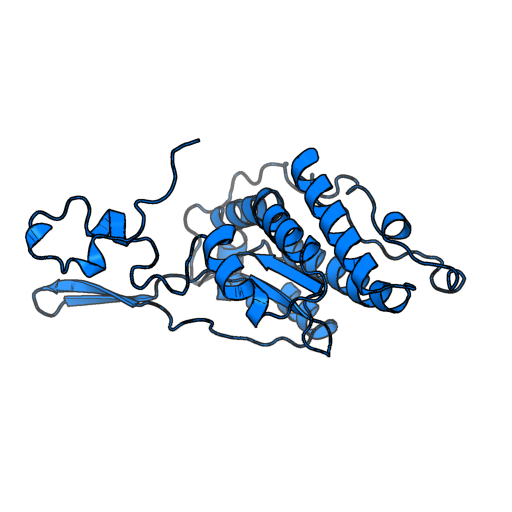 N N . ALA A 1 123 ? 12.489 12.962 -19.976 1.00 55.47 123 ALA A N 1
ATOM 977 C CA . ALA A 1 123 ? 12.156 13.974 -20.985 1.00 55.47 123 ALA A CA 1
ATOM 978 C C . ALA A 1 123 ? 12.288 13.454 -22.434 1.00 55.47 123 ALA A C 1
ATOM 980 O O . ALA A 1 123 ? 11.665 14.004 -23.337 1.00 55.47 123 ALA A O 1
ATOM 981 N N . ASP A 1 124 ? 13.034 12.364 -22.650 1.00 52.28 124 ASP A N 1
ATOM 982 C CA . ASP A 1 124 ? 13.307 11.774 -23.970 1.00 52.28 124 ASP A CA 1
ATOM 983 C C . ASP A 1 124 ? 12.365 10.609 -24.345 1.00 52.28 124 ASP A C 1
ATOM 985 O O . ASP A 1 124 ? 12.741 9.687 -25.075 1.00 52.28 124 ASP A O 1
ATOM 989 N N . LEU A 1 125 ? 11.107 10.638 -23.888 1.00 53.72 125 LEU A N 1
ATOM 990 C CA . LEU A 1 125 ? 10.089 9.632 -24.247 1.00 53.72 125 LEU A CA 1
ATOM 991 C C . LEU A 1 125 ? 9.877 9.493 -25.770 1.00 53.72 125 LEU A C 1
ATOM 993 O O . LEU A 1 125 ? 9.523 8.418 -26.244 1.00 53.72 125 LEU A O 1
ATOM 997 N N . THR A 1 126 ? 10.130 10.547 -26.552 1.00 48.34 126 THR A N 1
ATOM 998 C CA . THR A 1 126 ? 9.972 10.555 -28.019 1.00 48.34 126 THR A CA 1
ATOM 999 C C . THR A 1 126 ? 11.182 10.029 -28.795 1.00 48.34 126 THR A C 1
ATOM 1001 O O . THR A 1 126 ? 11.064 9.804 -29.999 1.00 48.34 126 THR A O 1
ATOM 1004 N N . LYS A 1 127 ? 12.335 9.793 -28.148 1.00 45.72 127 LYS A N 1
ATOM 1005 C CA . LYS A 1 127 ? 13.537 9.225 -28.799 1.00 45.72 127 LYS A CA 1
ATOM 1006 C C . LYS A 1 127 ? 14.017 7.901 -28.201 1.00 45.72 127 LYS A C 1
ATOM 1008 O O . LYS A 1 127 ? 14.814 7.215 -28.835 1.00 45.72 127 LYS A O 1
ATOM 1013 N N . ALA A 1 128 ? 13.506 7.498 -27.040 1.00 46.50 128 ALA A N 1
ATOM 1014 C CA . ALA A 1 128 ? 13.916 6.289 -26.327 1.00 46.50 128 ALA A CA 1
ATOM 1015 C C . ALA A 1 128 ? 12.985 5.080 -26.563 1.00 46.50 128 ALA A C 1
ATOM 1017 O O . ALA A 1 128 ? 12.651 4.355 -25.631 1.00 46.50 128 ALA A O 1
ATOM 1018 N N . LEU A 1 129 ? 12.619 4.801 -27.820 1.00 50.28 129 LEU A N 1
ATOM 1019 C CA . LEU A 1 129 ? 12.043 3.498 -28.220 1.00 50.28 129 LEU A CA 1
ATOM 1020 C C . LEU A 1 129 ? 13.060 2.339 -28.108 1.00 50.28 129 LEU A C 1
ATOM 1022 O O . LEU A 1 129 ? 12.741 1.185 -28.386 1.00 50.28 129 LEU A O 1
ATOM 1026 N N . ILE A 1 130 ? 14.288 2.646 -27.687 1.00 51.00 130 ILE A N 1
ATOM 1027 C CA . ILE A 1 130 ? 15.372 1.703 -27.449 1.00 51.00 130 ILE A CA 1
ATOM 1028 C C . ILE A 1 130 ? 15.521 1.544 -25.927 1.00 51.00 130 ILE A C 1
ATOM 1030 O O . ILE A 1 130 ? 16.255 2.277 -25.275 1.00 51.00 130 ILE A O 1
ATOM 1034 N N . GLU A 1 131 ? 14.779 0.577 -25.384 1.00 59.00 131 GLU A N 1
ATOM 1035 C CA . GLU A 1 131 ? 15.018 -0.095 -24.095 1.00 59.00 131 GLU A CA 1
ATOM 1036 C C . GLU A 1 131 ? 14.976 0.780 -22.826 1.00 59.00 131 GLU A C 1
ATOM 1038 O O . GLU A 1 131 ? 15.991 1.047 -22.178 1.00 59.00 131 GLU A O 1
ATOM 1043 N N . ILE A 1 132 ? 13.768 1.145 -22.386 1.00 67.31 132 ILE A N 1
ATOM 1044 C CA . ILE A 1 132 ? 13.564 1.661 -21.026 1.00 67.31 132 ILE A CA 1
ATOM 1045 C C . ILE A 1 132 ? 13.806 0.521 -20.024 1.00 67.31 132 ILE A C 1
ATOM 1047 O O . ILE A 1 132 ? 13.205 -0.548 -20.118 1.00 67.31 132 ILE A O 1
ATOM 1051 N N . ASN A 1 133 ? 14.691 0.752 -19.052 1.00 77.75 133 ASN A N 1
ATOM 1052 C CA . ASN A 1 133 ? 14.930 -0.141 -17.920 1.00 77.75 133 ASN A CA 1
ATOM 1053 C C . ASN A 1 133 ? 14.719 0.625 -16.607 1.00 77.75 133 ASN A C 1
ATOM 1055 O O . ASN A 1 133 ? 14.673 1.852 -16.584 1.00 77.75 133 ASN A O 1
ATOM 1059 N N . THR A 1 134 ? 14.615 -0.071 -15.479 1.00 74.44 134 THR A N 1
ATOM 1060 C CA . THR A 1 134 ? 14.341 0.602 -14.197 1.00 74.44 134 THR A CA 1
ATOM 1061 C C . THR A 1 134 ? 15.429 1.610 -13.796 1.00 74.44 134 THR A C 1
ATOM 1063 O O . THR A 1 134 ? 15.119 2.599 -13.139 1.00 74.44 134 THR A O 1
ATOM 1066 N N . LYS A 1 135 ? 16.696 1.424 -14.208 1.00 78.06 135 LYS A N 1
ATOM 1067 C CA . LYS A 1 135 ? 17.788 2.365 -13.891 1.00 78.06 135 LYS A CA 1
ATOM 1068 C C . LYS A 1 135 ? 17.594 3.719 -14.573 1.00 78.06 135 LYS A C 1
ATOM 1070 O O . LYS A 1 135 ? 18.113 4.710 -14.074 1.00 78.06 135 LYS A O 1
ATOM 1075 N N . SER A 1 136 ? 16.887 3.771 -15.704 1.00 76.25 136 SER A N 1
ATOM 1076 C CA . SER A 1 136 ? 16.661 5.027 -16.425 1.00 76.25 136 SER A CA 1
ATOM 1077 C C . SER A 1 136 ? 15.535 5.873 -15.825 1.00 76.25 136 SER A C 1
ATOM 1079 O O . SER A 1 136 ? 15.527 7.087 -16.027 1.00 76.25 136 SER A O 1
ATOM 1081 N N . ILE A 1 137 ? 14.622 5.262 -15.062 1.00 81.00 137 ILE A N 1
ATOM 1082 C CA . ILE A 1 137 ? 13.463 5.948 -14.467 1.00 81.00 137 ILE A CA 1
ATOM 1083 C C . ILE A 1 137 ? 13.584 6.130 -12.950 1.00 81.00 137 ILE A C 1
ATOM 1085 O O . ILE A 1 137 ? 13.011 7.076 -12.409 1.00 81.00 137 ILE A O 1
ATOM 1089 N N . LEU A 1 138 ? 14.330 5.250 -12.272 1.00 83.56 138 LEU A N 1
ATOM 1090 C CA . LEU A 1 138 ? 14.542 5.305 -10.831 1.00 83.56 138 LEU A CA 1
ATOM 1091 C C . LEU A 1 138 ? 15.723 6.204 -10.500 1.00 83.56 138 LEU A C 1
ATOM 1093 O O . LEU A 1 138 ? 16.840 6.004 -10.980 1.00 83.56 138 LEU A O 1
ATOM 1097 N N . LYS A 1 139 ? 15.487 7.166 -9.617 1.00 82.94 139 LYS A N 1
ATOM 1098 C CA . LYS A 1 139 ? 16.535 8.009 -9.045 1.00 82.94 139 LYS A CA 1
ATOM 1099 C C . LYS A 1 139 ? 16.497 7.897 -7.531 1.00 82.94 139 LYS A C 1
ATOM 1101 O O . LYS A 1 139 ? 15.432 7.710 -6.943 1.00 82.94 139 LYS A O 1
ATOM 1106 N N . ALA A 1 140 ? 17.663 8.030 -6.899 1.00 77.12 140 ALA A N 1
ATOM 1107 C CA . ALA A 1 140 ? 17.701 8.280 -5.465 1.00 77.12 140 ALA A CA 1
ATOM 1108 C C . ALA A 1 140 ? 16.801 9.485 -5.185 1.00 77.12 140 ALA A C 1
ATOM 1110 O O . ALA A 1 140 ? 16.881 10.480 -5.916 1.00 77.12 140 ALA A O 1
ATOM 1111 N N . SER A 1 141 ? 15.932 9.381 -4.179 1.00 67.19 141 SER A N 1
ATOM 1112 C CA . SER A 1 141 ? 15.134 10.527 -3.770 1.00 67.19 141 SER A CA 1
ATOM 1113 C C . SER A 1 141 ? 16.110 11.637 -3.387 1.00 67.19 141 SER A C 1
ATOM 1115 O O . SER A 1 141 ? 16.858 11.542 -2.413 1.00 67.19 141 SER A O 1
ATOM 1117 N N . SER A 1 142 ? 16.191 12.666 -4.232 1.00 49.41 142 SER A N 1
ATOM 1118 C CA . SER A 1 142 ? 16.902 13.891 -3.898 1.00 49.41 142 SER A CA 1
ATOM 1119 C C . SER A 1 142 ? 16.067 14.493 -2.802 1.00 49.41 142 SER A C 1
ATOM 1121 O O . SER A 1 142 ? 15.065 15.073 -3.170 1.00 49.41 142 SER A O 1
ATOM 1123 N N . ALA A 1 143 ? 16.445 14.304 -1.537 1.00 41.56 143 ALA A N 1
ATOM 1124 C CA . ALA A 1 143 ? 15.783 14.712 -0.296 1.00 41.56 143 ALA A CA 1
ATOM 1125 C C . ALA A 1 143 ? 14.720 15.840 -0.379 1.00 41.56 143 ALA A C 1
ATOM 1127 O O . ALA A 1 143 ? 14.806 16.846 0.323 1.00 41.56 143 ALA A O 1
ATOM 1128 N N . ILE A 1 144 ? 13.652 15.641 -1.147 1.00 38.62 144 ILE A N 1
ATOM 1129 C CA . ILE A 1 144 ? 12.399 16.387 -1.123 1.00 38.62 144 ILE A CA 1
ATOM 1130 C C . ILE A 1 144 ? 11.495 15.547 -0.223 1.00 38.62 144 ILE A C 1
ATOM 1132 O O . ILE A 1 144 ? 10.493 14.995 -0.638 1.00 38.62 144 ILE A O 1
ATOM 1136 N N . SER A 1 145 ? 11.993 15.357 0.998 1.00 39.06 145 SER A N 1
ATOM 1137 C CA . SER A 1 145 ? 11.267 15.092 2.241 1.00 39.06 145 SER A CA 1
ATOM 1138 C C . SER A 1 145 ? 12.237 15.280 3.420 1.00 39.06 145 SER A C 1
ATOM 1140 O O . SER A 1 145 ? 12.285 14.535 4.385 1.00 39.06 145 SER A O 1
ATOM 1142 N N . LYS A 1 146 ? 13.047 16.346 3.350 1.00 37.03 146 LYS A N 1
ATOM 1143 C CA . LYS A 1 146 ? 13.174 17.260 4.496 1.00 37.03 146 LYS A CA 1
ATOM 1144 C C . LYS A 1 146 ? 12.157 18.400 4.371 1.00 37.03 146 LYS A C 1
ATOM 1146 O O . LYS A 1 146 ? 12.369 19.487 4.901 1.00 37.03 146 LYS A O 1
ATOM 1151 N N . VAL A 1 147 ? 11.044 18.165 3.677 1.00 38.56 147 VAL A N 1
ATOM 1152 C CA . VAL A 1 147 ? 9.836 18.947 3.904 1.00 38.56 147 VAL A CA 1
ATOM 1153 C C . VAL A 1 147 ? 9.375 18.559 5.310 1.00 38.56 147 VAL A C 1
ATOM 1155 O O . VAL A 1 147 ? 9.034 17.414 5.577 1.00 38.56 147 VAL A O 1
ATOM 1158 N N . THR A 1 148 ? 9.547 19.517 6.223 1.00 37.28 148 THR A N 1
ATOM 1159 C CA . THR A 1 148 ? 9.068 19.544 7.615 1.00 37.28 148 THR A CA 1
ATOM 1160 C C . THR A 1 148 ? 9.692 18.592 8.648 1.00 37.28 148 THR A C 1
ATOM 1162 O O . THR A 1 148 ? 9.007 18.082 9.519 1.00 37.28 148 THR A O 1
ATOM 1165 N N . LYS A 1 149 ? 11.035 18.546 8.739 1.00 37.62 149 LYS A N 1
ATOM 1166 C CA . LYS A 1 149 ? 11.673 18.537 10.087 1.00 37.62 149 LYS A CA 1
ATOM 1167 C C . LYS A 1 149 ? 11.792 19.952 10.682 1.00 37.62 149 LYS A C 1
ATOM 1169 O O . LYS A 1 149 ? 12.361 20.151 11.751 1.00 37.62 149 LYS A O 1
ATOM 1174 N N . ALA A 1 150 ? 11.219 20.946 10.001 1.00 37.59 150 ALA A N 1
ATOM 1175 C CA . ALA A 1 150 ? 10.771 22.186 10.613 1.00 37.59 150 ALA A CA 1
ATOM 1176 C C . ALA A 1 150 ? 9.471 21.905 11.387 1.00 37.59 150 ALA A C 1
ATOM 1178 O O . ALA A 1 150 ? 8.379 22.123 10.882 1.00 37.59 150 ALA A O 1
ATOM 1179 N N . ARG A 1 151 ? 9.624 21.339 12.589 1.00 41.47 151 ARG A N 1
ATOM 1180 C CA . ARG A 1 151 ? 8.846 21.673 13.791 1.00 41.47 151 ARG A CA 1
ATOM 1181 C C . ARG A 1 151 ? 7.400 22.141 13.517 1.00 41.47 151 ARG A C 1
ATOM 1183 O O . ARG A 1 151 ? 7.104 23.321 13.668 1.00 41.47 151 ARG A O 1
ATOM 1190 N N . MET A 1 152 ? 6.480 21.219 13.213 1.00 42.78 152 MET A N 1
ATOM 1191 C CA . MET A 1 152 ? 5.088 21.406 13.644 1.00 42.78 152 MET A CA 1
ATOM 1192 C C . MET A 1 152 ? 5.025 21.021 15.117 1.00 42.78 152 MET A C 1
ATOM 1194 O O . MET A 1 152 ? 4.663 19.912 15.493 1.00 42.78 152 MET A O 1
ATOM 1198 N N . GLU A 1 153 ? 5.379 21.976 15.966 1.00 38.97 153 GLU A N 1
ATOM 1199 C CA . GLU A 1 153 ? 5.181 21.923 17.418 1.00 38.97 153 GLU A CA 1
ATOM 1200 C C . GLU A 1 153 ? 3.695 21.941 17.836 1.00 38.97 153 GLU A C 1
ATOM 1202 O O . GLU A 1 153 ? 3.366 22.235 18.979 1.00 38.97 153 GLU A O 1
ATOM 1207 N N . GLY A 1 154 ? 2.782 21.616 16.917 1.00 42.56 154 GLY A N 1
ATOM 1208 C CA . GLY A 1 154 ? 1.338 21.720 17.097 1.00 42.56 154 GLY A CA 1
ATOM 1209 C C . GLY A 1 154 ? 0.550 20.631 16.372 1.00 42.56 154 GLY A C 1
ATOM 1210 O O . GLY A 1 154 ? -0.500 20.929 15.814 1.00 42.56 154 GLY A O 1
ATOM 1211 N N . SER A 1 155 ? 1.036 19.385 16.331 1.00 51.66 155 SER A N 1
ATOM 1212 C CA . SER A 1 155 ? 0.160 18.259 15.972 1.00 51.66 155 SER A CA 1
ATOM 1213 C C . SER A 1 155 ? -0.805 17.978 17.130 1.00 51.66 155 SER A C 1
ATOM 1215 O O . SER A 1 155 ? -0.380 17.811 18.277 1.00 51.66 155 SER A O 1
ATOM 1217 N N . LEU A 1 156 ? -2.109 17.952 16.837 1.00 53.97 156 LEU A N 1
ATOM 1218 C CA . LEU A 1 156 ? -3.152 17.672 17.825 1.00 53.97 156 LEU A CA 1
ATOM 1219 C C . LEU A 1 156 ? -2.998 16.229 18.326 1.00 53.97 156 LEU A C 1
ATOM 1221 O O . LEU A 1 156 ? -2.978 15.291 17.527 1.00 53.97 156 LEU A O 1
ATOM 1225 N N . GLU A 1 157 ? -2.917 16.032 19.645 1.00 57.09 157 GLU A N 1
ATOM 1226 C CA . GLU A 1 157 ? -2.958 14.682 20.241 1.00 57.09 157 GLU A CA 1
ATOM 1227 C C . GLU A 1 157 ? -4.329 14.032 20.020 1.00 57.09 157 GLU A C 1
ATOM 1229 O O . GLU A 1 157 ? -4.442 12.835 19.731 1.00 57.09 157 GLU A O 1
ATOM 1234 N N . HIS A 1 158 ? -5.366 14.870 20.071 1.00 58.28 158 HIS A N 1
ATOM 1235 C CA . HIS A 1 158 ? -6.761 14.522 19.865 1.00 58.28 158 HIS A CA 1
ATOM 1236 C C . HIS A 1 158 ? -7.385 15.515 18.876 1.00 58.28 158 HIS 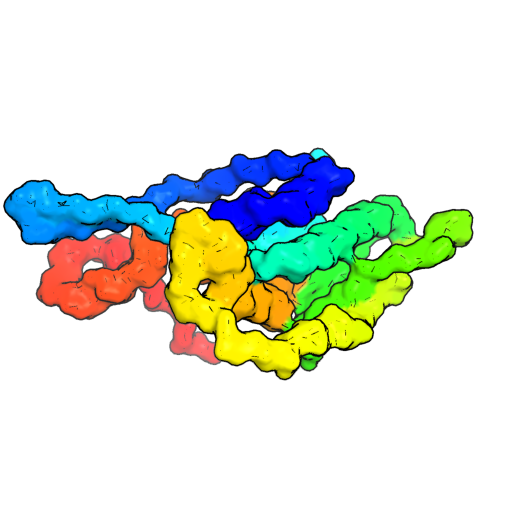A C 1
ATOM 1238 O O . HIS A 1 158 ? -7.753 16.619 19.279 1.00 58.28 158 HIS A O 1
ATOM 1244 N N . PRO A 1 159 ? -7.456 15.176 17.580 1.00 61.56 159 PRO A N 1
ATOM 1245 C CA . PRO A 1 159 ? -8.110 16.028 16.597 1.00 61.56 159 PRO A CA 1
ATOM 1246 C C . PRO A 1 159 ? -9.615 16.088 16.863 1.00 61.56 159 PRO A C 1
ATOM 1248 O O . PRO A 1 159 ? -10.201 15.121 17.359 1.00 61.56 159 PRO A O 1
ATOM 1251 N N . ASP A 1 160 ? -10.256 17.201 16.500 1.00 63.09 160 ASP A N 1
ATOM 1252 C CA . ASP A 1 160 ? -11.713 17.218 16.416 1.00 63.09 160 ASP A CA 1
ATOM 1253 C C . ASP A 1 160 ? -12.139 16.263 15.297 1.00 63.09 160 ASP A C 1
ATOM 1255 O O . ASP A 1 160 ? -11.846 16.468 14.119 1.00 63.09 160 ASP A O 1
ATOM 1259 N N . PHE A 1 161 ? -12.821 15.185 15.676 1.00 58.03 161 PHE A N 1
ATOM 1260 C CA . PHE A 1 161 ? -13.269 14.158 14.742 1.00 58.03 161 PHE A CA 1
ATOM 1261 C C . PHE A 1 161 ? -14.362 14.648 13.780 1.00 58.03 161 PHE A C 1
ATOM 1263 O O . PHE A 1 161 ? -14.682 13.935 12.828 1.00 58.03 161 PHE A O 1
ATOM 1270 N N . ASN A 1 162 ? -14.921 15.839 14.009 1.00 60.47 162 ASN A N 1
ATOM 1271 C CA . ASN A 1 162 ? -15.890 16.479 13.123 1.00 60.47 162 ASN A CA 1
ATOM 1272 C C . ASN A 1 162 ? -15.230 17.375 12.063 1.00 60.47 162 ASN A C 1
ATOM 1274 O O . ASN A 1 162 ? -15.906 17.787 11.122 1.00 60.47 162 ASN A O 1
ATOM 1278 N N . GLU A 1 163 ? -13.925 17.646 12.172 1.00 64.88 163 GLU A N 1
ATOM 1279 C CA . GLU A 1 163 ? -13.180 18.465 11.217 1.00 64.88 163 GLU A CA 1
ATOM 1280 C C . GLU A 1 163 ? -12.166 17.613 10.429 1.00 64.88 163 GLU A C 1
ATOM 1282 O O . GLU A 1 163 ? -11.099 17.267 10.944 1.00 64.88 163 GLU A O 1
ATOM 1287 N N . PRO A 1 164 ? -12.423 17.309 9.141 1.00 60.09 164 PRO A N 1
ATOM 1288 C CA . PRO A 1 164 ? -11.511 16.513 8.312 1.00 60.09 164 PRO A CA 1
ATOM 1289 C C . PRO A 1 164 ? -10.078 17.064 8.265 1.00 60.09 164 PRO A C 1
ATOM 1291 O O . PRO A 1 164 ? -9.115 16.300 8.260 1.00 60.09 164 PRO A O 1
ATOM 1294 N N . LYS A 1 165 ? -9.925 18.395 8.307 1.00 61.22 165 LYS A N 1
ATOM 1295 C CA . LYS A 1 165 ? -8.615 19.065 8.322 1.00 61.22 165 LYS A CA 1
ATOM 1296 C C . LYS A 1 165 ? -7.841 18.839 9.623 1.00 61.22 165 LYS A C 1
ATOM 1298 O O . LYS A 1 165 ? -6.624 18.698 9.571 1.00 61.22 165 LYS A O 1
ATOM 1303 N N . ALA A 1 166 ? -8.524 18.767 10.768 1.00 59.03 166 ALA A N 1
ATOM 1304 C CA . ALA A 1 166 ? -7.891 18.469 12.053 1.00 59.03 166 ALA A CA 1
ATOM 1305 C C . ALA A 1 166 ? -7.389 17.019 12.103 1.00 59.03 166 ALA A C 1
ATOM 1307 O O . ALA A 1 166 ? -6.357 16.727 12.699 1.00 59.03 166 ALA A O 1
ATOM 1308 N N . LEU A 1 167 ? -8.094 16.105 11.434 1.00 59.69 167 LEU A N 1
ATOM 1309 C CA . LEU A 1 167 ? -7.685 14.708 11.342 1.00 59.69 167 LEU A CA 1
ATOM 1310 C C . LEU A 1 167 ? -6.502 14.487 10.387 1.00 59.69 167 LEU A C 1
ATOM 1312 O O . LEU A 1 167 ? -5.712 13.574 10.616 1.00 59.69 167 LEU A O 1
ATOM 1316 N N . ALA A 1 168 ? -6.362 15.309 9.343 1.00 58.75 168 ALA A N 1
ATOM 1317 C CA . ALA A 1 168 ? -5.218 15.258 8.430 1.00 58.75 168 ALA A CA 1
ATOM 1318 C C . ALA A 1 168 ? -3.902 15.682 9.111 1.00 58.75 168 ALA A C 1
ATOM 1320 O O . ALA A 1 168 ? -2.840 15.199 8.736 1.00 58.75 168 ALA A O 1
ATOM 1321 N N . SER A 1 169 ? -3.968 16.533 10.142 1.00 60.47 169 SER A N 1
ATOM 1322 C CA . SER A 1 169 ? -2.823 16.952 10.968 1.00 60.47 169 SER A CA 1
ATOM 1323 C C . SER A 1 169 ? -2.630 16.102 12.232 1.00 60.47 169 SER A C 1
ATOM 1325 O O . SER A 1 169 ? -1.874 16.468 13.140 1.00 60.47 169 SER A O 1
ATOM 1327 N N . TRP A 1 170 ? -3.318 14.960 12.317 1.00 70.19 170 TRP A N 1
ATOM 1328 C CA . TRP A 1 170 ? -3.240 14.077 13.471 1.00 70.19 170 TRP A CA 1
ATOM 1329 C C . TRP A 1 170 ? -1.889 13.367 13.531 1.00 70.19 170 TRP A C 1
ATOM 1331 O O . TRP A 1 170 ? -1.502 12.667 12.597 1.00 70.19 170 TRP A O 1
ATOM 1341 N N . ARG A 1 171 ? -1.213 13.462 14.683 1.00 75.25 171 ARG A N 1
ATOM 1342 C CA . ARG A 1 171 ? 0.093 12.829 14.930 1.00 75.25 171 ARG A CA 1
ATOM 1343 C C . ARG A 1 171 ? 0.133 11.347 14.538 1.00 75.25 171 ARG A C 1
ATOM 1345 O O . ARG A 1 171 ? 1.110 10.907 13.949 1.00 75.25 171 ARG A O 1
ATOM 1352 N N . ARG A 1 172 ? -0.947 10.597 14.787 1.00 76.31 172 ARG A N 1
ATOM 1353 C CA . ARG A 1 172 ? -1.008 9.171 14.425 1.00 76.31 172 ARG A CA 1
ATOM 1354 C C . ARG A 1 172 ? -0.999 8.913 12.919 1.00 76.31 172 ARG A C 1
ATOM 1356 O O . ARG A 1 172 ? -0.546 7.854 12.514 1.00 76.31 172 ARG A O 1
ATOM 1363 N N . VAL A 1 173 ? -1.508 9.834 12.097 1.00 81.25 173 VAL A N 1
ATOM 1364 C CA . VAL A 1 173 ? -1.449 9.697 10.630 1.00 81.25 173 VAL A CA 1
ATOM 1365 C C . VAL A 1 173 ? -0.017 9.901 10.147 1.00 81.25 173 VAL A C 1
ATOM 1367 O O . VAL A 1 173 ? 0.438 9.153 9.288 1.00 81.25 173 VAL A O 1
ATOM 1370 N N . HIS A 1 174 ? 0.709 10.851 10.737 1.00 84.12 174 HIS A N 1
ATOM 1371 C CA . HIS A 1 174 ? 2.128 11.056 10.453 1.00 84.12 174 HIS A CA 1
ATOM 1372 C C . HIS A 1 174 ? 2.970 9.840 10.876 1.00 84.12 174 HIS A C 1
ATOM 1374 O O . HIS A 1 174 ? 3.717 9.295 10.071 1.00 84.12 174 HIS A O 1
ATOM 1380 N N . GLU A 1 175 ? 2.769 9.338 12.100 1.00 85.69 175 GLU A N 1
ATOM 1381 C CA . GLU A 1 175 ? 3.434 8.121 12.590 1.00 85.69 175 GLU A CA 1
ATOM 1382 C C . GLU A 1 175 ? 3.123 6.899 11.710 1.00 85.69 175 GLU A C 1
ATOM 1384 O O . GLU A 1 175 ? 4.032 6.145 11.361 1.00 85.69 175 GLU A O 1
ATOM 1389 N N . ASP A 1 176 ? 1.859 6.705 11.311 1.00 86.75 176 ASP A N 1
ATOM 1390 C CA . ASP A 1 176 ? 1.495 5.603 10.414 1.00 86.75 176 ASP A CA 1
ATOM 1391 C C . ASP A 1 176 ? 2.130 5.790 9.031 1.00 86.75 176 ASP A C 1
ATOM 1393 O O . ASP A 1 176 ? 2.649 4.827 8.479 1.00 86.75 176 ASP A O 1
ATOM 1397 N N . THR A 1 177 ? 2.190 7.020 8.508 1.00 90.31 177 THR A N 1
ATOM 1398 C CA . THR A 1 177 ? 2.864 7.339 7.236 1.00 90.31 177 THR A CA 1
ATOM 1399 C C . THR A 1 177 ? 4.342 6.973 7.277 1.00 90.31 177 THR A C 1
ATOM 1401 O O . THR A 1 177 ? 4.828 6.309 6.362 1.00 90.31 177 THR A O 1
ATOM 1404 N N . ASP A 1 178 ? 5.043 7.327 8.354 1.00 90.50 178 ASP A N 1
ATOM 1405 C CA . ASP A 1 178 ? 6.452 6.986 8.541 1.00 90.50 178 ASP A CA 1
ATOM 1406 C C . ASP A 1 178 ? 6.667 5.469 8.624 1.00 90.50 178 ASP A C 1
ATOM 1408 O O . ASP A 1 178 ? 7.569 4.928 7.978 1.00 90.50 178 ASP A O 1
ATOM 1412 N N . ILE A 1 179 ? 5.828 4.753 9.380 1.00 91.88 179 ILE A N 1
ATOM 1413 C CA . ILE A 1 179 ? 5.873 3.282 9.454 1.00 91.88 179 ILE A CA 1
ATOM 1414 C C . ILE A 1 179 ? 5.587 2.672 8.075 1.00 91.88 179 ILE A C 1
ATOM 1416 O O . ILE A 1 179 ? 6.240 1.707 7.658 1.00 91.88 179 ILE A O 1
ATOM 1420 N N . ASN A 1 180 ? 4.626 3.238 7.345 1.00 94.31 180 ASN A N 1
ATOM 1421 C CA . ASN A 1 180 ? 4.251 2.772 6.023 1.00 94.31 180 ASN A CA 1
ATOM 1422 C C . ASN A 1 180 ? 5.426 2.921 5.050 1.00 94.31 180 ASN A C 1
ATOM 1424 O O . ASN A 1 180 ? 5.832 1.933 4.442 1.00 94.31 180 ASN A O 1
ATOM 1428 N N . GLU A 1 181 ? 6.017 4.110 4.949 1.00 93.88 181 GLU A N 1
ATOM 1429 C CA . GLU A 1 181 ? 7.118 4.418 4.029 1.00 93.88 181 GLU A CA 1
ATOM 1430 C C . GLU A 1 181 ? 8.418 3.672 4.352 1.00 93.88 181 GLU A C 1
ATOM 1432 O O . GLU A 1 181 ? 9.080 3.164 3.444 1.00 93.88 181 GLU A O 1
ATOM 1437 N N . ASN A 1 182 ? 8.765 3.553 5.635 1.00 91.00 182 ASN A N 1
ATOM 1438 C CA . ASN A 1 182 ? 10.088 3.076 6.042 1.00 91.00 182 ASN A CA 1
ATOM 1439 C C . ASN A 1 182 ? 10.133 1.574 6.343 1.00 91.00 182 ASN A C 1
ATOM 1441 O O . ASN A 1 182 ? 11.199 0.966 6.264 1.00 91.00 182 ASN A O 1
ATOM 1445 N N . GLN A 1 183 ? 8.996 0.961 6.686 1.00 93.25 183 GLN A N 1
ATOM 1446 C CA . GLN A 1 183 ? 8.940 -0.445 7.090 1.00 93.25 183 GLN A CA 1
ATOM 1447 C C . GLN A 1 183 ? 7.997 -1.261 6.206 1.00 93.25 183 GLN A C 1
ATOM 1449 O O . GLN A 1 183 ? 8.436 -2.183 5.513 1.00 93.25 183 GLN A O 1
ATOM 1454 N N . ARG A 1 184 ? 6.701 -0.934 6.195 1.00 96.19 184 ARG A N 1
ATOM 1455 C CA . ARG A 1 184 ? 5.691 -1.781 5.535 1.00 96.19 184 ARG A CA 1
ATOM 1456 C C . ARG A 1 184 ? 5.857 -1.808 4.018 1.00 96.19 184 ARG A C 1
ATOM 1458 O O . ARG A 1 184 ? 5.700 -2.859 3.403 1.00 96.19 184 ARG A O 1
ATOM 1465 N N . ARG A 1 185 ? 6.252 -0.691 3.401 1.00 96.62 185 ARG A N 1
ATOM 1466 C CA . ARG A 1 185 ? 6.565 -0.624 1.964 1.00 96.62 185 ARG A CA 1
ATOM 1467 C C . ARG A 1 185 ? 7.715 -1.552 1.575 1.00 96.62 185 ARG A C 1
ATOM 1469 O O . ARG A 1 185 ? 7.634 -2.184 0.526 1.00 96.62 185 ARG A O 1
ATOM 1476 N N . ALA A 1 186 ? 8.740 -1.713 2.415 1.00 96.62 186 ALA A N 1
ATOM 1477 C CA . ALA A 1 186 ? 9.812 -2.674 2.145 1.00 96.62 186 ALA A CA 1
ATOM 1478 C C . ALA A 1 186 ? 9.290 -4.119 2.123 1.00 96.62 186 ALA A C 1
ATOM 1480 O O . ALA A 1 186 ? 9.663 -4.884 1.237 1.00 96.62 186 ALA A O 1
ATOM 1481 N N . GLN A 1 187 ? 8.396 -4.471 3.053 1.00 97.62 187 GLN A N 1
ATOM 1482 C CA . GLN A 1 187 ? 7.770 -5.798 3.112 1.00 97.62 187 GLN A CA 1
ATOM 1483 C C . GLN A 1 187 ? 6.837 -6.046 1.915 1.00 97.62 187 GLN A C 1
ATOM 1485 O O . GLN A 1 187 ? 6.841 -7.131 1.336 1.00 97.62 187 GLN A O 1
ATOM 1490 N N . VAL A 1 188 ? 6.071 -5.031 1.498 1.00 97.94 188 VAL A N 1
ATOM 1491 C CA . VAL A 1 188 ? 5.257 -5.086 0.272 1.00 97.94 188 VAL A CA 1
ATOM 1492 C C . VAL A 1 188 ? 6.136 -5.331 -0.949 1.00 97.94 188 VAL A C 1
ATOM 1494 O O . VAL A 1 188 ? 5.865 -6.239 -1.729 1.00 97.94 188 VAL A O 1
ATOM 1497 N N . HIS A 1 189 ? 7.208 -4.557 -1.109 1.00 98.19 189 HIS A N 1
ATOM 1498 C CA . HIS A 1 189 ? 8.113 -4.710 -2.241 1.00 98.19 189 HIS A CA 1
ATOM 1499 C C . HIS A 1 189 ? 8.828 -6.061 -2.243 1.00 98.19 189 HIS A C 1
ATOM 1501 O O . HIS A 1 189 ? 9.002 -6.651 -3.300 1.00 98.19 189 HIS A O 1
ATOM 1507 N N . GLU A 1 190 ? 9.187 -6.596 -1.080 1.00 97.44 190 GLU A N 1
ATOM 1508 C CA . GLU A 1 190 ? 9.716 -7.956 -0.964 1.00 97.44 190 GLU A CA 1
ATOM 1509 C C . GLU A 1 190 ? 8.709 -9.010 -1.432 1.00 97.44 190 GLU A C 1
ATOM 1511 O O . GLU A 1 190 ? 9.047 -9.885 -2.227 1.00 97.44 190 GLU A O 1
ATOM 1516 N N . MET A 1 191 ? 7.451 -8.885 -1.017 1.00 96.94 191 MET A N 1
ATOM 1517 C CA . MET A 1 191 ? 6.376 -9.773 -1.451 1.00 96.94 191 MET A CA 1
ATOM 1518 C C . MET A 1 191 ? 6.116 -9.695 -2.964 1.00 96.94 191 MET A C 1
ATOM 1520 O O . MET A 1 191 ? 5.960 -10.737 -3.604 1.00 96.94 191 MET A O 1
ATOM 1524 N N . LEU A 1 192 ? 6.108 -8.492 -3.547 1.00 97.75 192 LEU A N 1
ATOM 1525 C CA . LEU A 1 192 ? 5.850 -8.291 -4.977 1.00 97.75 192 LEU A CA 1
ATOM 1526 C C . LEU A 1 192 ? 7.070 -8.583 -5.864 1.00 97.75 192 LEU A C 1
ATOM 1528 O O . LEU A 1 192 ? 6.896 -8.995 -7.005 1.00 97.75 192 LEU A O 1
ATOM 1532 N N . ALA A 1 193 ? 8.300 -8.463 -5.358 1.00 96.31 193 ALA A N 1
ATOM 1533 C CA . ALA A 1 193 ? 9.500 -8.867 -6.097 1.00 96.31 193 ALA A CA 1
ATOM 1534 C C . ALA A 1 193 ? 9.518 -10.380 -6.381 1.00 96.31 193 ALA A C 1
ATOM 1536 O O . ALA A 1 193 ? 9.970 -10.808 -7.440 1.00 96.31 193 ALA A O 1
ATOM 1537 N N . VAL A 1 194 ? 8.982 -11.188 -5.457 1.00 95.50 194 VAL A N 1
ATOM 1538 C CA . VAL A 1 194 ? 8.845 -12.646 -5.627 1.00 95.50 194 VAL A CA 1
ATOM 1539 C C . VAL A 1 194 ? 7.705 -13.002 -6.588 1.00 95.50 194 VAL A C 1
ATOM 1541 O O . VAL A 1 194 ? 7.754 -14.042 -7.244 1.00 95.50 194 VAL A O 1
ATOM 1544 N N . ARG A 1 195 ? 6.670 -12.157 -6.678 1.00 94.44 195 ARG A N 1
ATOM 1545 C CA . ARG A 1 195 ? 5.482 -12.371 -7.520 1.00 94.44 195 ARG A CA 1
ATOM 1546 C C . ARG A 1 195 ? 5.106 -11.092 -8.291 1.00 94.44 195 ARG A C 1
ATOM 1548 O O . ARG A 1 195 ? 4.079 -10.486 -7.996 1.00 94.44 195 ARG A O 1
ATOM 1555 N N . PRO A 1 196 ? 5.893 -10.696 -9.306 1.00 91.94 196 PRO A N 1
ATOM 1556 C CA . PRO A 1 196 ? 5.724 -9.430 -10.039 1.00 91.94 196 PRO A CA 1
ATOM 1557 C C . PRO A 1 196 ? 4.452 -9.330 -10.899 1.00 91.94 196 PRO A C 1
ATOM 1559 O O . PRO A 1 196 ? 4.199 -8.288 -11.492 1.00 91.94 196 PRO A O 1
ATOM 1562 N N . ASN A 1 197 ? 3.665 -10.404 -10.993 1.00 94.25 197 ASN A N 1
ATOM 1563 C CA . ASN A 1 197 ? 2.365 -10.436 -11.668 1.00 94.25 197 ASN A CA 1
ATOM 1564 C C . ASN A 1 197 ? 1.274 -11.009 -10.747 1.00 94.25 197 ASN A C 1
ATOM 1566 O O . ASN A 1 197 ? 0.373 -11.705 -11.205 1.00 94.25 197 ASN A O 1
ATOM 1570 N N . ALA A 1 198 ? 1.417 -10.803 -9.435 1.00 97.19 198 ALA A N 1
ATOM 1571 C CA . ALA A 1 198 ? 0.417 -11.223 -8.464 1.00 97.19 198 ALA A CA 1
ATOM 1572 C C . ALA A 1 198 ? -0.910 -10.496 -8.696 1.00 97.19 198 ALA A C 1
ATOM 1574 O O . ALA A 1 198 ? -0.927 -9.319 -9.057 1.00 97.19 198 ALA A O 1
ATOM 1575 N N . HIS A 1 199 ? -2.004 -11.181 -8.404 1.00 97.75 199 HIS A N 1
ATOM 1576 C CA . HIS A 1 199 ? -3.330 -10.600 -8.272 1.00 97.75 199 HIS A CA 1
ATOM 1577 C C . HIS A 1 199 ? -3.696 -10.444 -6.784 1.00 97.75 199 HIS A C 1
ATOM 1579 O O . HIS A 1 199 ? -3.040 -11.032 -5.913 1.00 97.75 199 HIS A O 1
ATOM 1585 N N . PRO A 1 200 ? -4.713 -9.634 -6.434 1.00 97.38 200 PRO A N 1
ATOM 1586 C CA . PRO A 1 200 ? -5.111 -9.432 -5.040 1.00 97.38 200 PRO A CA 1
ATOM 1587 C C . PRO A 1 200 ? -5.352 -10.733 -4.259 1.00 97.38 200 PRO A C 1
ATOM 1589 O O . PRO A 1 200 ? -4.942 -10.827 -3.099 1.00 97.38 200 PRO A O 1
ATOM 1592 N N . GLU A 1 201 ? -5.953 -11.750 -4.874 1.00 96.12 201 GLU A N 1
ATOM 1593 C CA . GLU A 1 201 ? -6.198 -13.065 -4.273 1.00 96.12 201 GLU A CA 1
ATOM 1594 C C . GLU A 1 201 ? -4.917 -13.788 -3.831 1.00 96.12 201 GLU A C 1
ATOM 1596 O O . GLU A 1 201 ? -4.945 -14.534 -2.850 1.00 96.12 201 GLU A O 1
ATOM 1601 N N . ASP A 1 202 ? -3.784 -13.515 -4.481 1.00 96.44 202 ASP A N 1
ATOM 1602 C CA . ASP A 1 202 ? -2.508 -14.176 -4.202 1.00 96.44 202 ASP A CA 1
ATOM 1603 C C . ASP A 1 202 ? -1.820 -13.642 -2.944 1.00 96.44 202 ASP A C 1
ATOM 1605 O O . ASP A 1 202 ? -1.000 -14.341 -2.336 1.00 96.44 202 ASP A O 1
ATOM 1609 N N . VAL A 1 203 ? -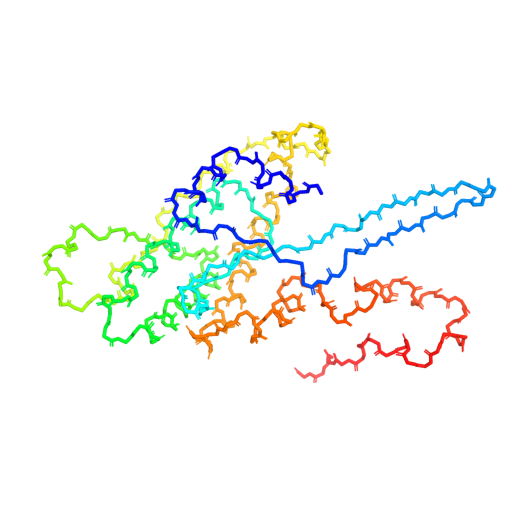2.088 -12.380 -2.591 1.00 97.12 203 VAL A N 1
ATOM 1610 C CA . VAL A 1 203 ? -1.291 -11.635 -1.604 1.00 97.12 203 VAL A CA 1
ATOM 1611 C C . VAL A 1 203 ? -2.109 -11.030 -0.473 1.00 97.12 203 VAL A C 1
ATOM 1613 O O . VAL A 1 203 ? -1.542 -10.793 0.588 1.00 97.12 203 VAL A O 1
ATOM 1616 N N . THR A 1 204 ? -3.423 -10.824 -0.627 1.00 96.00 204 THR A N 1
ATOM 1617 C CA . THR A 1 204 ? -4.232 -10.081 0.360 1.00 96.00 204 THR A CA 1
ATOM 1618 C C . THR A 1 204 ? -4.147 -10.682 1.760 1.00 96.00 204 THR A C 1
ATOM 1620 O O . THR A 1 204 ? -3.873 -9.962 2.718 1.00 96.00 204 THR A O 1
ATOM 1623 N N . LYS A 1 205 ? -4.312 -12.003 1.898 1.00 94.69 205 LYS A N 1
ATOM 1624 C CA . LYS A 1 205 ? -4.206 -12.683 3.202 1.00 94.69 205 LYS A CA 1
ATOM 1625 C C . LYS A 1 205 ? -2.846 -12.444 3.856 1.00 94.69 205 LYS A C 1
ATOM 1627 O O . LYS A 1 205 ? -2.772 -12.046 5.017 1.00 94.69 205 LYS A O 1
ATOM 1632 N N . LYS A 1 206 ? -1.778 -12.640 3.082 1.00 95.69 206 LYS A N 1
ATOM 1633 C CA . LYS A 1 206 ? -0.397 -12.471 3.536 1.00 95.69 206 LYS A CA 1
ATOM 1634 C C . LYS A 1 206 ? -0.105 -11.021 3.920 1.00 95.69 206 LYS A C 1
ATOM 1636 O O . LYS A 1 206 ? 0.415 -10.780 5.002 1.00 95.69 206 LYS A O 1
ATOM 1641 N N . LEU A 1 207 ? -0.500 -10.062 3.082 1.00 96.38 207 LEU A N 1
ATOM 1642 C CA . LEU A 1 207 ? -0.369 -8.629 3.344 1.00 96.38 207 LEU A CA 1
ATOM 1643 C C . LEU A 1 207 ? -1.014 -8.255 4.679 1.00 96.38 207 LEU A C 1
ATOM 1645 O O . LEU A 1 207 ? -0.390 -7.614 5.522 1.00 96.38 207 LEU A O 1
ATOM 1649 N N . TYR A 1 208 ? -2.264 -8.659 4.880 1.00 93.81 208 TYR A N 1
ATOM 1650 C CA . TYR A 1 208 ? -2.997 -8.300 6.084 1.00 93.81 208 TYR A CA 1
ATOM 1651 C C . TYR A 1 208 ? -2.387 -8.923 7.342 1.00 93.81 208 TYR A C 1
ATOM 1653 O O . TYR A 1 208 ? -2.244 -8.231 8.348 1.00 93.81 208 TYR A O 1
ATOM 1661 N N . ARG A 1 209 ? -1.950 -10.182 7.274 1.00 92.94 209 ARG A N 1
ATOM 1662 C CA . ARG A 1 209 ? -1.298 -10.878 8.390 1.00 92.94 209 ARG A CA 1
ATOM 1663 C C . ARG A 1 209 ? 0.090 -10.322 8.712 1.00 92.94 209 ARG A C 1
ATOM 1665 O O . ARG A 1 209 ? 0.365 -9.976 9.856 1.00 92.94 209 ARG A O 1
ATOM 1672 N N . GLU A 1 210 ? 0.965 -10.249 7.717 1.00 94.31 210 GLU A N 1
ATOM 1673 C CA . GLU A 1 210 ? 2.401 -10.036 7.928 1.00 94.31 210 GLU A CA 1
ATOM 1674 C C . GLU A 1 210 ? 2.809 -8.559 7.896 1.00 94.31 210 GLU A C 1
ATOM 1676 O O . GLU A 1 210 ? 3.743 -8.178 8.596 1.00 94.31 210 GLU A O 1
ATOM 1681 N N . VAL A 1 211 ? 2.115 -7.726 7.111 1.00 94.75 211 VAL A N 1
ATOM 1682 C CA . VAL A 1 211 ? 2.470 -6.305 6.917 1.00 94.75 211 VAL A CA 1
ATOM 1683 C C . VAL A 1 211 ? 1.591 -5.388 7.761 1.00 94.75 211 VAL A C 1
ATOM 1685 O O . VAL A 1 211 ? 2.071 -4.452 8.400 1.00 94.75 211 VAL A O 1
ATOM 1688 N N . LEU A 1 212 ? 0.282 -5.640 7.768 1.00 91.56 212 LEU A N 1
ATOM 1689 C CA . LEU A 1 212 ? -0.675 -4.812 8.508 1.00 91.56 212 LEU A CA 1
ATOM 1690 C C . LEU A 1 212 ? -0.947 -5.326 9.924 1.00 91.56 212 LEU A C 1
ATOM 1692 O O . LEU A 1 212 ? -1.647 -4.646 10.672 1.00 91.56 212 LEU A O 1
ATOM 1696 N N . HIS A 1 213 ? -0.423 -6.501 10.287 1.00 89.62 213 HIS A N 1
ATOM 1697 C CA . HIS A 1 213 ? -0.657 -7.153 11.581 1.00 89.62 213 HIS A CA 1
ATOM 1698 C C . HIS A 1 213 ? -2.150 -7.247 11.946 1.00 89.62 213 HIS A C 1
ATOM 1700 O O . HIS A 1 213 ? -2.551 -7.059 13.090 1.00 89.62 213 HIS A O 1
ATOM 1706 N N . ALA A 1 214 ? -2.986 -7.510 10.944 1.00 87.06 214 ALA A N 1
ATOM 1707 C CA . ALA A 1 214 ? -4.428 -7.664 11.060 1.00 87.06 214 ALA A CA 1
ATOM 1708 C C . ALA A 1 214 ? -4.873 -8.869 10.237 1.00 87.06 214 ALA A C 1
ATOM 1710 O O . ALA A 1 214 ? -5.469 -8.714 9.170 1.00 87.06 214 ALA A O 1
ATOM 1711 N N . ASP A 1 215 ? -4.555 -10.066 10.729 1.00 89.69 215 ASP A N 1
ATOM 1712 C CA . ASP A 1 215 ? -4.935 -11.310 10.069 1.00 89.69 215 ASP A CA 1
ATOM 1713 C C . ASP A 1 215 ? -6.453 -11.356 9.845 1.00 89.69 215 ASP A C 1
ATOM 1715 O O . ASP A 1 215 ? -7.260 -11.268 10.775 1.00 89.69 215 ASP A O 1
ATOM 1719 N N . ILE A 1 216 ? -6.854 -11.445 8.576 1.00 88.50 216 ILE A N 1
ATOM 1720 C CA . ILE A 1 216 ? -8.271 -11.454 8.210 1.00 88.50 216 ILE A CA 1
ATOM 1721 C C . ILE A 1 216 ? -8.959 -12.750 8.630 1.00 88.50 216 ILE A C 1
ATOM 1723 O O . ILE A 1 216 ? -10.171 -12.730 8.830 1.00 88.50 216 ILE A O 1
ATOM 1727 N N . ASP A 1 217 ? -8.185 -13.825 8.798 1.00 88.56 217 ASP A N 1
ATOM 1728 C CA . ASP A 1 217 ? -8.670 -15.130 9.232 1.00 88.56 217 ASP A CA 1
ATOM 1729 C C . ASP A 1 217 ? -8.677 -15.257 10.772 1.00 88.56 217 ASP A C 1
ATOM 1731 O O . ASP A 1 217 ? -9.203 -16.239 11.290 1.00 88.56 217 ASP A O 1
ATOM 1735 N N . ASP A 1 218 ? -8.147 -14.272 11.518 1.00 85.94 218 ASP A N 1
ATOM 1736 C CA . ASP A 1 218 ? -8.197 -14.266 12.984 1.00 85.94 218 ASP A CA 1
ATOM 1737 C C . ASP A 1 218 ? -9.563 -13.744 13.488 1.00 85.94 218 ASP A C 1
ATOM 1739 O O . ASP A 1 218 ? -9.879 -12.545 13.332 1.00 85.94 218 ASP A O 1
ATOM 1743 N N . PRO A 1 219 ? -10.385 -14.609 14.121 1.00 82.31 219 PRO A N 1
ATOM 1744 C CA . PRO A 1 219 ? -11.686 -14.218 14.659 1.00 82.31 219 PRO A CA 1
ATOM 1745 C C . PRO A 1 219 ? -11.570 -13.233 15.832 1.00 82.31 219 PRO A C 1
ATOM 1747 O O . PRO A 1 219 ? -12.498 -12.455 16.066 1.00 82.31 219 PRO A O 1
ATOM 1750 N N . TYR A 1 220 ? -10.431 -13.213 16.529 1.00 79.88 220 TYR A N 1
ATOM 1751 C CA . TYR A 1 220 ? -10.163 -12.354 17.681 1.00 79.88 220 TYR A CA 1
ATOM 1752 C C . TYR A 1 220 ? -9.399 -11.083 17.330 1.00 79.88 220 TYR A C 1
ATOM 1754 O O . TYR A 1 220 ? -9.199 -10.247 18.208 1.00 79.88 220 TYR A O 1
ATOM 1762 N N . MET A 1 221 ? -9.015 -10.886 16.064 1.00 77.06 221 MET A N 1
ATOM 1763 C CA . MET A 1 221 ? -8.358 -9.657 15.592 1.00 77.06 221 MET A CA 1
ATOM 1764 C C . MET A 1 221 ? -7.064 -9.323 16.350 1.00 77.06 221 MET A C 1
ATOM 1766 O O . MET A 1 221 ? -6.805 -8.163 16.667 1.00 77.06 221 MET A O 1
ATOM 1770 N N . GLY A 1 222 ? -6.286 -10.339 16.707 1.00 76.62 222 GLY A N 1
ATOM 1771 C CA . GLY A 1 222 ? -5.071 -10.214 17.503 1.00 76.62 222 GLY A CA 1
ATOM 1772 C C . GLY A 1 222 ? -5.322 -9.952 18.987 1.00 76.62 222 GLY A C 1
ATOM 1773 O O . GLY A 1 222 ? -4.368 -9.881 19.753 1.00 76.62 222 GLY A O 1
ATOM 1774 N N . LEU A 1 223 ? -6.583 -9.834 19.423 1.00 77.00 223 LEU A N 1
ATOM 1775 C CA . LEU A 1 223 ? -6.935 -9.616 20.828 1.00 77.00 223 LEU A CA 1
ATOM 1776 C C . LEU A 1 223 ? -6.982 -10.914 21.633 1.00 77.00 223 LEU A C 1
ATOM 1778 O O . LEU A 1 223 ? -7.136 -10.842 22.845 1.00 77.00 223 LEU A O 1
ATOM 1782 N N . GLY A 1 224 ? -6.857 -12.082 20.994 1.00 78.62 224 GLY A N 1
ATOM 1783 C CA . GLY A 1 224 ? -6.914 -13.386 21.662 1.00 78.62 224 GLY A CA 1
ATOM 1784 C C . GLY A 1 224 ? -6.024 -13.455 22.911 1.00 78.62 224 GLY A C 1
ATOM 1785 O O . GLY A 1 224 ? -6.561 -13.665 23.998 1.00 78.62 224 GLY A O 1
ATOM 1786 N N . PRO A 1 225 ? -4.711 -13.174 22.803 1.00 79.06 225 PRO A N 1
ATOM 1787 C CA . PRO A 1 225 ? -3.815 -13.150 23.960 1.00 79.06 225 PRO A CA 1
ATOM 1788 C C . PRO A 1 225 ? -4.304 -12.199 25.061 1.00 79.06 225 PRO A C 1
ATOM 1790 O O . PRO A 1 225 ? -4.479 -12.594 26.205 1.00 79.06 225 PRO A O 1
ATOM 1793 N N . THR A 1 226 ? -4.663 -10.959 24.717 1.00 79.50 226 THR A N 1
ATOM 1794 C CA . THR A 1 226 ? -5.159 -9.976 25.698 1.00 79.50 226 THR A CA 1
ATOM 1795 C C . THR A 1 226 ? -6.470 -10.395 26.368 1.00 79.50 226 THR A C 1
ATOM 1797 O O . THR A 1 226 ? -6.687 -10.092 27.538 1.00 79.50 226 THR A O 1
ATOM 1800 N N . LEU A 1 227 ? -7.364 -11.062 25.639 1.00 77.56 227 LEU A N 1
ATOM 1801 C CA . LEU A 1 227 ? -8.673 -11.474 26.144 1.00 77.56 227 LEU A CA 1
ATOM 1802 C C . LEU A 1 227 ? -8.596 -12.729 27.012 1.00 77.56 227 LEU A C 1
ATOM 1804 O O . LEU A 1 227 ? -9.406 -12.878 27.927 1.00 77.56 227 LEU A O 1
ATOM 1808 N N . PHE A 1 228 ? -7.661 -13.631 26.717 1.00 81.44 228 PHE A N 1
ATOM 1809 C CA . PHE A 1 228 ? -7.652 -14.968 27.299 1.00 81.44 228 PHE A CA 1
ATOM 1810 C C . PHE A 1 228 ? -6.442 -15.261 28.181 1.00 81.44 228 PHE A C 1
ATOM 1812 O O . PHE A 1 228 ? -6.505 -16.242 28.918 1.00 81.44 228 PHE A O 1
ATOM 1819 N N . ASP A 1 229 ? -5.368 -14.463 28.158 1.00 80.12 229 ASP A N 1
ATOM 1820 C CA . ASP A 1 229 ? -4.138 -14.816 28.875 1.00 80.12 229 ASP A CA 1
ATOM 1821 C C . ASP A 1 229 ? -4.272 -14.775 30.396 1.00 80.12 229 ASP A C 1
ATOM 1823 O O . ASP A 1 229 ? -3.860 -15.714 31.081 1.00 80.12 229 ASP A O 1
ATOM 1827 N N . ASP A 1 230 ? -4.963 -13.762 30.903 1.00 79.06 230 ASP A N 1
ATOM 1828 C CA . ASP A 1 230 ? -5.240 -13.600 32.331 1.00 79.06 230 ASP A CA 1
ATOM 1829 C C . ASP A 1 230 ? -6.670 -14.024 32.698 1.00 79.06 230 ASP A C 1
ATOM 1831 O O . ASP A 1 230 ? -7.169 -13.701 33.779 1.00 79.06 230 ASP A O 1
ATOM 1835 N N . TYR A 1 231 ? -7.370 -14.733 31.801 1.00 78.75 231 TYR A N 1
ATOM 1836 C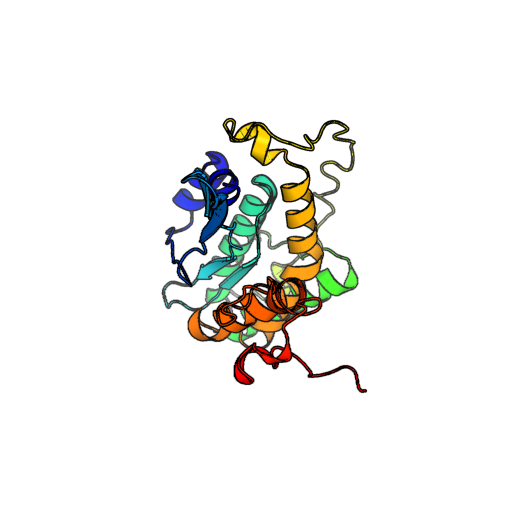 CA . TYR A 1 231 ? -8.755 -15.120 32.045 1.00 78.75 231 TYR A CA 1
ATOM 1837 C C . TYR A 1 231 ? -8.820 -16.239 33.101 1.00 78.75 231 TYR A C 1
ATOM 1839 O O . TYR A 1 231 ? -8.322 -17.343 32.855 1.00 78.75 231 TYR A O 1
ATOM 1847 N N . PRO A 1 232 ? -9.456 -16.004 34.268 1.00 73.38 232 PRO A N 1
ATOM 1848 C CA . PRO A 1 232 ? -9.406 -16.922 35.410 1.00 73.38 232 PRO A CA 1
ATOM 1849 C C . PRO A 1 232 ? -10.111 -18.263 35.159 1.00 73.38 232 PRO A C 1
ATOM 1851 O O . PRO A 1 232 ? -9.906 -19.207 35.913 1.00 73.38 232 PRO A O 1
ATOM 1854 N N . PHE A 1 233 ? -10.895 -18.366 34.081 1.00 77.62 233 PHE A N 1
ATOM 1855 C CA . PHE A 1 233 ? -11.583 -19.585 33.648 1.00 77.62 233 PHE A CA 1
ATOM 1856 C C . PHE A 1 233 ? -11.016 -20.119 32.325 1.00 77.62 233 PHE A C 1
ATOM 1858 O O . PHE A 1 233 ? -11.744 -20.614 31.469 1.00 77.62 233 PHE A O 1
ATOM 1865 N N . ARG A 1 234 ? -9.697 -20.003 32.121 1.00 66.81 234 ARG A N 1
ATOM 1866 C CA . ARG A 1 234 ? -8.993 -20.525 30.933 1.00 66.81 234 ARG A CA 1
ATOM 1867 C C . ARG A 1 234 ? -9.304 -22.001 30.647 1.00 66.81 234 ARG A C 1
ATOM 1869 O O . ARG A 1 234 ? -9.305 -22.403 29.486 1.00 66.81 234 ARG A O 1
ATOM 1876 N N . GLU A 1 235 ? -9.604 -22.790 31.680 1.00 67.88 235 GLU A N 1
ATOM 1877 C CA . GLU A 1 235 ? -9.988 -24.203 31.567 1.00 67.88 235 GLU A CA 1
ATOM 1878 C C . GLU A 1 235 ? -11.383 -24.436 30.959 1.00 67.88 235 GLU A C 1
ATOM 1880 O O . GLU A 1 235 ? -11.615 -25.509 30.401 1.00 67.88 235 GLU A O 1
ATOM 1885 N N . ASP A 1 236 ? -12.247 -23.419 30.950 1.00 69.38 236 ASP A N 1
ATOM 1886 C CA . ASP A 1 236 ? -13.588 -23.470 30.351 1.00 69.38 236 ASP A CA 1
ATOM 1887 C C . ASP A 1 236 ? -13.602 -22.965 28.899 1.00 69.38 236 ASP A C 1
ATOM 1889 O O . ASP A 1 236 ? -14.581 -23.136 28.172 1.00 69.38 236 ASP A O 1
ATOM 1893 N N . VAL A 1 237 ? -12.500 -22.359 28.444 1.00 62.16 237 VAL A N 1
ATOM 1894 C CA . VAL A 1 237 ? -12.333 -21.915 27.056 1.00 62.16 237 VAL A CA 1
ATOM 1895 C C . VAL A 1 237 ? -12.097 -23.148 26.168 1.00 62.16 237 VAL A C 1
ATOM 1897 O O . VAL A 1 237 ? -11.133 -23.877 26.434 1.00 62.16 237 VAL A O 1
ATOM 1900 N N . PRO A 1 238 ? -12.920 -23.406 25.126 1.00 65.19 238 PRO A N 1
ATOM 1901 C CA . PRO A 1 238 ? -12.746 -24.531 24.204 1.00 65.19 238 PRO A CA 1
ATOM 1902 C C . PRO A 1 238 ? -11.299 -24.676 23.719 1.00 65.19 238 PRO A C 1
ATOM 1904 O O . PRO A 1 238 ? -10.653 -23.681 23.395 1.00 65.19 238 PRO A O 1
ATOM 1907 N N . ALA A 1 239 ? -10.782 -25.909 23.659 1.00 65.12 239 ALA A N 1
ATOM 1908 C CA . ALA A 1 239 ? -9.374 -26.185 23.333 1.00 65.12 239 ALA A CA 1
ATOM 1909 C C . ALA A 1 239 ? -8.922 -25.549 22.002 1.00 65.12 239 ALA A C 1
ATOM 1911 O O . ALA A 1 239 ? -7.783 -25.110 21.873 1.00 65.12 239 ALA A O 1
ATOM 1912 N N . GLU A 1 240 ? -9.854 -25.426 21.060 1.00 60.84 240 GLU A N 1
ATOM 1913 C CA . GLU A 1 240 ? -9.713 -24.808 19.736 1.00 60.84 240 GLU A CA 1
ATOM 1914 C C . GLU A 1 240 ? -9.337 -23.316 19.799 1.00 60.84 240 GLU A C 1
ATOM 1916 O O . GLU A 1 240 ? -8.748 -22.776 18.868 1.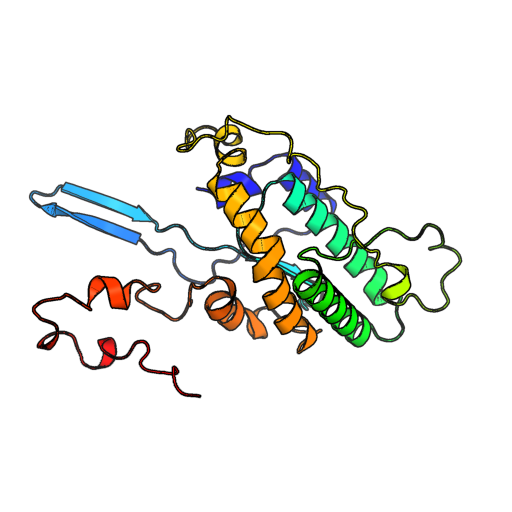00 60.84 240 GLU A O 1
ATOM 1921 N N . LEU A 1 241 ? -9.650 -22.651 20.916 1.00 55.78 241 LEU A N 1
ATOM 1922 C CA . LEU A 1 241 ? -9.407 -21.226 21.158 1.00 55.78 241 LEU A CA 1
ATOM 1923 C C . LEU A 1 241 ? -8.142 -20.968 21.988 1.00 55.78 241 LEU A C 1
ATOM 1925 O O . LEU A 1 241 ? -7.753 -19.819 22.177 1.00 55.78 241 LEU A O 1
ATOM 1929 N N . ARG A 1 242 ? -7.484 -22.025 22.485 1.00 58.16 242 ARG A N 1
ATOM 1930 C CA . ARG A 1 242 ? -6.227 -21.924 23.250 1.00 58.16 242 ARG A CA 1
ATOM 1931 C C . ARG A 1 242 ? -4.990 -21.883 22.352 1.00 58.16 242 ARG A C 1
ATOM 1933 O O . ARG A 1 242 ? -3.899 -21.595 22.831 1.00 58.16 242 ARG A O 1
ATOM 1940 N N . THR A 1 243 ? -5.142 -22.178 21.061 1.00 49.50 243 THR A N 1
ATOM 1941 C CA . THR A 1 243 ? -4.036 -22.333 20.109 1.00 49.50 243 THR A CA 1
ATOM 1942 C C . THR A 1 243 ? -4.075 -21.278 19.003 1.00 49.50 243 THR A C 1
ATOM 1944 O O . THR A 1 243 ? -4.168 -21.611 17.826 1.00 49.50 243 THR A O 1
ATOM 1947 N N . SER A 1 244 ? -3.959 -19.997 19.352 1.00 46.31 244 SER A N 1
ATOM 1948 C CA . SER A 1 244 ? -3.500 -18.971 18.406 1.00 46.31 244 SER A CA 1
ATOM 1949 C C . SER A 1 244 ? -2.066 -18.573 18.777 1.00 46.31 244 SER A C 1
ATOM 1951 O O . SER A 1 244 ? -1.848 -17.710 19.618 1.00 46.31 244 SER A O 1
ATOM 1953 N N . HIS A 1 245 ? -1.107 -19.262 18.148 1.00 45.16 245 HIS A N 1
ATOM 1954 C CA . HIS A 1 245 ? 0.355 -19.090 18.200 1.00 45.16 245 HIS A CA 1
ATOM 1955 C C . HIS A 1 245 ? 1.125 -19.503 19.468 1.00 45.16 245 HIS A C 1
ATOM 1957 O O . HIS A 1 245 ? 1.637 -18.686 20.223 1.00 45.16 245 HIS A O 1
ATOM 1963 N N . ALA A 1 246 ? 1.411 -20.806 19.541 1.00 37.56 246 ALA A N 1
ATOM 1964 C CA . ALA A 1 246 ? 2.729 -21.299 19.942 1.00 37.56 246 ALA A CA 1
ATOM 1965 C C . ALA A 1 246 ? 3.488 -21.774 18.686 1.00 37.56 246 ALA A C 1
ATOM 1967 O O . ALA A 1 246 ? 3.597 -22.972 18.450 1.00 37.56 246 ALA A O 1
ATOM 1968 N N . VAL A 1 247 ? 3.963 -20.857 17.830 1.00 40.88 247 VAL A N 1
ATOM 1969 C CA . VAL A 1 247 ? 4.949 -21.193 16.782 1.00 40.88 247 VAL A CA 1
ATOM 1970 C C . VAL A 1 247 ? 5.981 -20.068 16.635 1.00 40.88 247 VAL A C 1
ATOM 1972 O O . VAL A 1 247 ? 5.632 -18.928 16.359 1.00 40.88 247 VAL A O 1
ATOM 1975 N N . SER A 1 248 ? 7.240 -20.489 16.794 1.00 37.56 248 SER A N 1
ATOM 1976 C CA . SER A 1 248 ? 8.544 -19.878 16.489 1.00 37.56 248 SER A CA 1
ATOM 1977 C C . SER A 1 248 ? 9.075 -18.729 17.356 1.00 37.56 248 SER A C 1
ATOM 1979 O O . SER A 1 248 ? 9.051 -17.566 16.970 1.00 37.56 248 SER A O 1
ATOM 1981 N N . ASN A 1 249 ? 9.740 -19.116 18.449 1.00 34.09 249 ASN A N 1
ATOM 1982 C CA . ASN A 1 249 ? 11.057 -18.582 18.807 1.00 34.09 249 ASN A CA 1
ATOM 1983 C C . ASN A 1 249 ? 11.980 -19.771 19.121 1.00 34.09 249 ASN A C 1
ATOM 1985 O O . ASN A 1 249 ? 12.093 -20.197 20.267 1.00 34.09 249 ASN A O 1
ATOM 1989 N N . SER A 1 250 ? 12.587 -20.345 18.080 1.00 35.12 250 SER A N 1
ATOM 1990 C CA . SER A 1 250 ? 13.714 -21.281 18.189 1.00 35.12 250 SER A CA 1
ATOM 1991 C C . SER A 1 250 ? 14.362 -21.488 16.814 1.00 35.12 250 SER A C 1
ATOM 1993 O O . SER A 1 250 ? 13.974 -22.405 16.090 1.00 35.12 250 SER A O 1
ATOM 1995 N N . HIS A 1 251 ? 15.268 -20.581 16.438 1.00 36.53 251 HIS A N 1
ATOM 1996 C CA . HIS A 1 251 ? 16.624 -20.838 15.920 1.00 36.53 251 HIS A CA 1
ATOM 1997 C C . HIS A 1 251 ? 17.254 -19.559 15.372 1.00 36.53 251 HIS A C 1
ATOM 1999 O O . HIS A 1 251 ? 16.573 -18.845 14.605 1.00 36.53 251 HIS A O 1
#

Foldseek 3Di:
DLVCLQCVPPVLVVLCVVQHDDDDDDPAPFDKDWDDPPPPDIDIDTDDDWDKDFDADPVQFTLFIQTGFAQNVLVSQVSVQSSLLNVVLVLAPHSLLQSLVQLVQQLCCLVPVVAGWGFDDDPVPVPPSDHDHPVRGTDRPPCPPVPPVVDPVDQDCDFDPVDSVNSSSHPVNVVRNSCRGRPLSSVRSVVCSVPVGDGCVRPVQVSCVPRVVQRSPDPCRPCLCVVQVPPPVNVPPPPVSVDPDPDDDDD